Protein AF-A0A836CLQ4-F1 (afdb_monomer)

pLDDT: mean 70.37, std 19.32, range [38.28, 95.25]

Radius of gyration: 31.59 Å; Cα contacts (8 Å, |Δi|>4): 118; chains: 1; bounding box: 113×52×88 Å

Mean predicted aligned error: 15.87 Å

Organism: NCBI:txid303371

Secondary structure (DSSP, 8-state):
-------HHHHHHHTT--S-TT--------HHHHHHHHHHHHHHHHHHHHHHHHHHHHHHHHHHHHHHHHHHHHHHHHHH--SS------------------STT-----TT--SS-HHHHHHHHHHHHHH-TTTTS--GGG--SGGGTHHHHT-SSHHHHHHHHHHHHHHHTS-HHHHHHHHH-SSHHHHHHHHHHHHHHHHHHHHHHHHHHHHHHHHHHHHHHHGGGSSSSS------------

Sequence (246 aa):
MRTAQVDPFVDALAAEIVDDPESASEADVDGSSLEEVSREIYTLHDQCVQLEAKLRLIEQDRLAKIAAATAAVRGTSARRKKAGSSSSSSGGSGGSSEDMDMLWGHEGWDDSGFLKPLPQQVQEKYGVLISKPNLGGVDRSSANTPASAALLWSCTSKQAEEVQLLSHVAVSCFPPSARLRGMACGSTKERLEQAAVLLRERARLLSAKAALRQLHYEGGATGAAAEKKTETWSEGGSANDDLEGA

Structure (mmCIF, N/CA/C/O backbone):
data_AF-A0A836CLQ4-F1
#
_entry.id   AF-A0A836CLQ4-F1
#
loop_
_atom_site.group_PDB
_atom_site.id
_atom_site.type_symbol
_atom_site.label_atom_id
_atom_site.label_alt_id
_atom_site.label_comp_id
_atom_site.label_asym_id
_atom_site.label_entity_id
_atom_site.label_seq_id
_atom_site.pdbx_PDB_ins_code
_atom_site.Cartn_x
_atom_site.Cartn_y
_atom_site.Cartn_z
_atom_site.occupancy
_atom_site.B_iso_or_equiv
_atom_site.auth_seq_id
_atom_site.auth_comp_id
_atom_site.auth_asym_id
_atom_site.auth_atom_id
_atom_site.pdbx_PDB_model_num
ATOM 1 N N . MET A 1 1 ? 18.017 -44.322 -2.485 1.00 44.03 1 MET A N 1
ATOM 2 C CA . MET A 1 1 ? 18.015 -43.179 -3.421 1.00 44.03 1 MET A CA 1
ATOM 3 C C . MET A 1 1 ? 16.567 -42.909 -3.799 1.00 44.03 1 MET A C 1
ATOM 5 O O . MET A 1 1 ? 15.962 -43.770 -4.418 1.00 44.03 1 MET A O 1
ATOM 9 N N . ARG A 1 2 ? 15.968 -41.818 -3.303 1.00 38.91 2 ARG A N 1
ATOM 10 C CA . ARG A 1 2 ? 14.580 -41.437 -3.616 1.00 38.91 2 ARG A CA 1
ATOM 11 C C . ARG A 1 2 ? 14.628 -40.426 -4.756 1.00 38.91 2 ARG A C 1
ATOM 13 O O . ARG A 1 2 ? 15.211 -39.362 -4.587 1.00 38.91 2 ARG A O 1
ATOM 20 N N . THR A 1 3 ? 14.075 -40.789 -5.904 1.00 47.12 3 THR A N 1
ATOM 21 C CA . THR A 1 3 ? 13.866 -39.887 -7.037 1.00 47.12 3 THR A CA 1
ATOM 22 C C . THR A 1 3 ? 12.779 -38.887 -6.656 1.00 47.12 3 THR A C 1
ATOM 24 O O . THR A 1 3 ? 11.661 -39.291 -6.337 1.00 47.12 3 THR A O 1
ATOM 27 N N . ALA A 1 4 ? 13.123 -37.599 -6.619 1.00 50.97 4 ALA A N 1
ATOM 28 C CA . ALA A 1 4 ? 12.155 -36.531 -6.416 1.00 50.97 4 ALA A CA 1
ATOM 29 C C . ALA A 1 4 ? 11.197 -36.508 -7.613 1.00 50.97 4 ALA A C 1
ATOM 31 O O . ALA A 1 4 ? 11.628 -36.412 -8.760 1.00 50.97 4 ALA A O 1
ATOM 32 N N . GLN A 1 5 ? 9.909 -36.666 -7.329 1.00 50.19 5 GLN A N 1
ATOM 33 C CA . GLN A 1 5 ? 8.839 -36.564 -8.306 1.00 50.19 5 GLN A CA 1
ATOM 34 C C . GLN A 1 5 ? 8.671 -35.071 -8.617 1.00 50.19 5 GLN A C 1
ATOM 36 O O . GLN A 1 5 ? 8.202 -34.314 -7.769 1.00 50.19 5 GLN A O 1
ATOM 41 N N . VAL A 1 6 ? 9.173 -34.642 -9.774 1.00 48.22 6 VAL A N 1
ATOM 42 C CA . VAL A 1 6 ? 9.010 -33.273 -10.277 1.00 48.22 6 VAL A CA 1
ATOM 43 C C . VAL A 1 6 ? 7.555 -33.103 -10.717 1.00 48.22 6 VAL A C 1
ATOM 45 O O . VAL A 1 6 ? 6.974 -34.007 -11.319 1.00 48.22 6 VAL A O 1
ATOM 48 N N . ASP A 1 7 ? 6.959 -31.979 -10.328 1.00 51.84 7 ASP A N 1
ATOM 49 C CA . ASP A 1 7 ? 5.553 -31.648 -10.545 1.00 51.84 7 ASP A CA 1
ATOM 50 C C . ASP A 1 7 ? 5.284 -31.413 -12.050 1.00 51.84 7 ASP A C 1
ATOM 52 O O . ASP A 1 7 ? 5.894 -30.510 -12.633 1.00 51.84 7 ASP A O 1
ATOM 56 N N . PRO A 1 8 ? 4.399 -32.192 -12.705 1.00 55.44 8 PRO A N 1
ATOM 57 C CA . PRO A 1 8 ? 4.160 -32.120 -14.152 1.00 55.44 8 PRO A CA 1
ATOM 58 C C . PRO A 1 8 ? 3.576 -30.780 -14.629 1.00 55.44 8 PRO A C 1
ATOM 60 O O . PRO A 1 8 ? 3.497 -30.542 -15.833 1.00 55.44 8 PRO A O 1
ATOM 63 N N . PHE A 1 9 ? 3.182 -29.889 -13.715 1.00 48.94 9 PHE A N 1
ATOM 64 C CA . PHE A 1 9 ? 2.728 -28.541 -14.059 1.00 48.94 9 PHE A CA 1
ATOM 65 C C . PHE A 1 9 ? 3.859 -27.588 -14.475 1.00 48.94 9 PHE A C 1
ATOM 67 O O . PHE A 1 9 ? 3.597 -26.617 -15.182 1.00 48.94 9 PHE A O 1
ATOM 74 N N . VAL A 1 10 ? 5.107 -27.850 -14.067 1.00 54.94 10 VAL A N 1
ATOM 75 C CA . VAL A 1 10 ? 6.248 -26.975 -14.395 1.00 54.94 10 VAL A CA 1
ATOM 76 C C . VAL A 1 10 ? 6.735 -27.210 -15.829 1.00 54.94 10 VAL A C 1
ATOM 78 O O . VAL A 1 10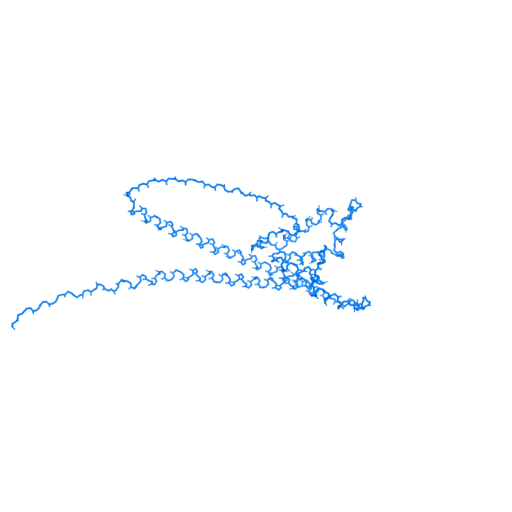 ? 7.073 -26.255 -16.525 1.00 54.94 10 VAL A O 1
ATOM 81 N N . ASP A 1 11 ? 6.676 -28.453 -16.312 1.00 49.75 11 ASP A N 1
ATOM 82 C CA . ASP A 1 11 ? 7.118 -28.805 -17.669 1.00 49.75 11 ASP A CA 1
ATOM 83 C C . ASP A 1 11 ? 6.143 -28.323 -18.757 1.00 49.75 11 ASP A C 1
ATOM 85 O O . ASP A 1 11 ? 6.562 -28.008 -19.870 1.00 49.75 11 ASP A O 1
ATOM 89 N N . ALA A 1 12 ? 4.851 -28.186 -18.436 1.00 51.34 12 ALA A N 1
ATOM 90 C CA . ALA A 1 12 ? 3.859 -27.666 -19.377 1.00 51.34 12 ALA A CA 1
ATOM 91 C C . ALA A 1 12 ? 4.019 -26.158 -19.652 1.00 51.34 12 ALA A C 1
ATOM 93 O O . ALA A 1 12 ? 3.642 -25.701 -20.726 1.00 51.34 12 ALA A O 1
ATOM 94 N N . LEU A 1 13 ? 4.610 -25.392 -18.726 1.00 48.88 13 LEU A N 1
ATOM 95 C CA . LEU A 1 13 ? 4.842 -23.952 -18.906 1.00 48.88 13 LEU A CA 1
ATOM 96 C C . LEU A 1 13 ? 6.153 -23.647 -19.655 1.00 48.88 13 LEU A C 1
ATOM 98 O O . LEU A 1 13 ? 6.310 -22.566 -20.212 1.00 48.88 13 LEU A O 1
ATOM 102 N N . ALA A 1 14 ? 7.099 -24.593 -19.672 1.00 52.59 14 ALA A N 1
ATOM 103 C CA . ALA A 1 14 ? 8.400 -24.427 -20.323 1.00 52.59 14 ALA A CA 1
ATOM 104 C C . ALA A 1 14 ? 8.388 -24.783 -21.823 1.00 52.59 14 ALA A C 1
ATOM 106 O O . ALA A 1 14 ? 9.305 -24.403 -22.547 1.00 52.59 14 ALA A O 1
ATOM 107 N N . ALA A 1 15 ? 7.366 -25.502 -22.299 1.00 52.22 15 ALA A N 1
ATOM 108 C CA . ALA A 1 15 ? 7.293 -25.986 -23.679 1.00 52.22 15 ALA A CA 1
ATOM 109 C C . ALA A 1 15 ? 6.663 -24.991 -24.679 1.00 52.22 15 ALA A C 1
ATOM 111 O O . ALA A 1 15 ? 6.665 -25.267 -25.875 1.00 52.22 15 ALA A O 1
ATOM 112 N N . GLU A 1 16 ? 6.161 -23.839 -24.222 1.00 52.00 16 GLU A N 1
ATOM 113 C CA . GLU A 1 16 ? 5.457 -22.848 -25.059 1.00 52.00 16 GLU A CA 1
ATOM 114 C C . GLU A 1 16 ? 6.210 -21.504 -25.153 1.00 52.00 16 GLU A C 1
ATOM 116 O O . GLU A 1 16 ? 5.612 -20.440 -25.276 1.00 52.00 16 GLU A O 1
ATOM 121 N N . ILE A 1 17 ? 7.546 -21.536 -25.075 1.00 49.69 17 ILE A N 1
ATOM 122 C CA . ILE A 1 17 ? 8.412 -20.368 -25.319 1.00 49.69 17 ILE A CA 1
ATOM 123 C C . ILE A 1 17 ? 9.514 -20.765 -26.305 1.00 49.69 17 ILE A C 1
ATOM 125 O O . ILE A 1 17 ? 10.705 -20.775 -26.004 1.00 49.69 17 ILE A O 1
ATOM 129 N N . VAL A 1 18 ? 9.093 -21.150 -27.504 1.00 58.22 18 VAL A N 1
ATOM 130 C CA . VAL A 1 18 ? 9.944 -21.165 -28.690 1.00 58.22 18 VAL A CA 1
ATOM 131 C C . VAL A 1 18 ? 9.126 -20.503 -29.784 1.00 58.22 18 VAL A C 1
ATOM 133 O O . VAL A 1 18 ? 8.289 -21.164 -30.378 1.00 58.22 18 VAL A O 1
ATOM 136 N N . ASP A 1 19 ? 9.313 -19.198 -29.980 1.00 46.94 19 ASP A N 1
ATOM 137 C CA . ASP A 1 19 ? 9.434 -18.632 -31.324 1.00 46.94 19 ASP A CA 1
ATOM 138 C C . ASP A 1 19 ? 9.887 -17.159 -31.291 1.00 46.94 19 ASP A C 1
ATOM 140 O O . ASP A 1 19 ? 9.277 -16.295 -30.666 1.00 46.94 19 ASP A O 1
ATOM 144 N N . ASP A 1 20 ? 10.989 -16.942 -32.012 1.00 42.00 20 ASP A N 1
ATOM 145 C CA . ASP A 1 20 ? 11.417 -15.725 -32.712 1.00 42.00 20 ASP A CA 1
ATOM 146 C C . ASP A 1 20 ? 11.979 -14.504 -31.929 1.00 42.00 20 ASP A C 1
ATOM 148 O O . ASP A 1 20 ? 11.265 -13.541 -31.640 1.00 42.00 20 ASP A O 1
ATOM 152 N N . PRO A 1 21 ? 13.302 -14.464 -31.643 1.00 51.88 21 PRO A N 1
ATOM 153 C CA . PRO A 1 21 ? 13.969 -13.279 -31.098 1.00 51.88 21 PRO A CA 1
ATOM 154 C C . PRO A 1 21 ? 14.316 -12.184 -32.133 1.00 51.88 21 PRO A C 1
ATOM 156 O O . PRO A 1 21 ? 14.894 -11.175 -31.732 1.00 51.88 21 PRO A O 1
ATOM 159 N N . GLU A 1 22 ? 13.998 -12.323 -33.430 1.00 55.00 22 GLU A N 1
ATOM 160 C CA . GLU A 1 22 ? 14.437 -11.360 -34.467 1.00 55.00 22 GLU A CA 1
ATOM 161 C C . GLU A 1 22 ? 13.345 -10.422 -35.019 1.00 55.00 22 GLU A C 1
ATOM 163 O O . GLU A 1 22 ? 13.623 -9.620 -35.912 1.00 55.00 22 GLU A O 1
ATOM 168 N N . SER A 1 23 ? 12.126 -10.423 -34.465 1.00 48.19 23 SER A N 1
ATOM 169 C CA . SER A 1 23 ? 11.043 -9.531 -34.935 1.00 48.19 23 SER A CA 1
ATOM 170 C C . SER A 1 23 ? 10.360 -8.686 -33.856 1.00 48.19 23 SER A C 1
ATOM 172 O O . SER A 1 23 ? 9.213 -8.269 -34.007 1.00 48.19 23 SER A O 1
ATOM 174 N N . ALA A 1 24 ? 11.074 -8.344 -32.783 1.00 53.44 24 ALA A N 1
ATOM 175 C CA . ALA A 1 24 ? 10.666 -7.246 -31.910 1.00 53.44 24 ALA A CA 1
ATOM 176 C C . ALA A 1 24 ? 11.093 -5.913 -32.544 1.00 53.44 24 ALA A C 1
ATOM 178 O O . ALA A 1 24 ? 12.050 -5.272 -32.113 1.00 53.44 24 ALA A O 1
ATOM 179 N N . SER A 1 25 ? 10.387 -5.497 -33.601 1.00 46.66 25 SER A N 1
ATOM 180 C CA . SER A 1 25 ? 10.366 -4.084 -33.972 1.00 46.66 25 SER A CA 1
ATOM 181 C C . SER A 1 25 ? 9.999 -3.299 -32.718 1.00 46.66 25 SER A C 1
ATOM 183 O O . SER A 1 25 ? 8.984 -3.620 -32.094 1.00 46.66 25 SER A O 1
ATOM 185 N N . GLU A 1 26 ? 10.826 -2.322 -32.354 1.00 51.12 26 GLU A N 1
ATOM 186 C CA . GLU A 1 26 ? 10.570 -1.319 -31.323 1.00 51.12 26 GLU A CA 1
ATOM 187 C C . GLU A 1 26 ? 9.260 -0.593 -31.660 1.00 51.12 26 GLU A C 1
ATOM 189 O O . GLU A 1 26 ? 9.241 0.476 -32.261 1.00 51.12 26 GLU A O 1
ATOM 194 N N . ALA A 1 27 ? 8.127 -1.221 -31.353 1.00 50.50 27 ALA A N 1
ATOM 195 C CA . ALA A 1 27 ? 6.862 -0.536 -31.273 1.00 50.50 27 ALA A CA 1
ATOM 196 C C . ALA A 1 27 ? 7.065 0.482 -30.162 1.00 50.50 27 ALA A C 1
ATOM 198 O O . ALA A 1 27 ? 7.348 0.082 -29.033 1.00 50.50 27 ALA A O 1
ATOM 199 N N . ASP A 1 28 ? 6.993 1.764 -30.513 1.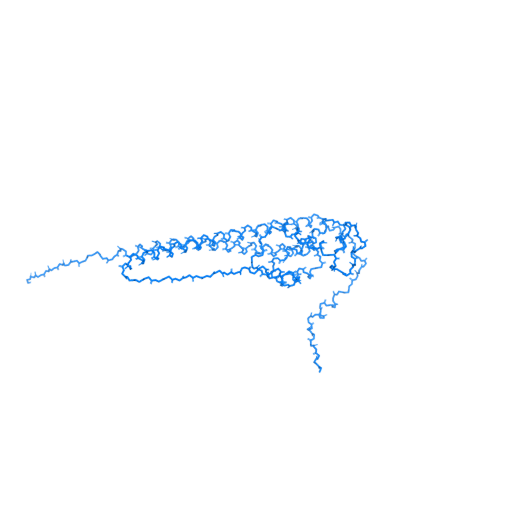00 43.91 28 ASP A N 1
ATOM 200 C CA . ASP A 1 28 ? 6.979 2.887 -29.589 1.00 43.91 28 ASP A CA 1
ATOM 201 C C . ASP A 1 28 ? 5.999 2.573 -28.450 1.00 43.91 28 ASP A C 1
ATOM 203 O O . ASP A 1 28 ? 4.786 2.771 -28.554 1.00 43.91 28 ASP A O 1
ATOM 207 N N . VAL A 1 29 ? 6.520 1.997 -27.365 1.00 51.91 29 VAL A N 1
ATOM 208 C CA . VAL A 1 29 ? 5.778 1.795 -26.130 1.00 51.91 29 VAL A CA 1
ATOM 209 C C . VAL A 1 29 ? 5.606 3.196 -25.592 1.00 51.91 29 VAL A C 1
ATOM 211 O O . VAL A 1 29 ? 6.532 3.756 -25.012 1.00 51.91 29 VAL A O 1
ATOM 214 N N . ASP A 1 30 ? 4.439 3.762 -25.879 1.00 57.03 30 ASP A N 1
ATOM 215 C CA . ASP A 1 30 ? 4.023 5.112 -25.536 1.00 57.03 30 ASP A CA 1
ATOM 216 C C . ASP A 1 30 ? 4.480 5.460 -24.112 1.00 57.03 30 ASP A C 1
ATOM 218 O O . ASP A 1 30 ? 3.914 4.983 -23.122 1.00 57.03 30 ASP A O 1
ATOM 222 N N . GLY A 1 31 ? 5.574 6.222 -24.000 1.00 57.25 31 GLY A N 1
ATOM 223 C CA . GLY A 1 31 ? 6.220 6.541 -22.723 1.00 57.25 31 GLY A CA 1
ATOM 224 C C . GLY A 1 31 ? 5.266 7.247 -21.757 1.00 57.25 31 GLY A C 1
ATOM 225 O O . GLY A 1 31 ? 5.415 7.135 -20.538 1.00 57.25 31 GLY A O 1
ATOM 226 N N . SER A 1 32 ? 4.216 7.874 -22.298 1.00 60.94 32 SER A N 1
ATOM 227 C CA . SER A 1 32 ? 3.098 8.429 -21.541 1.00 60.94 32 SER A CA 1
ATOM 228 C C . SER A 1 32 ? 2.395 7.381 -20.668 1.00 60.94 32 SER A C 1
ATOM 230 O O . SER A 1 32 ? 2.064 7.678 -19.523 1.00 60.94 32 SER A O 1
ATOM 232 N N . SER A 1 33 ? 2.278 6.127 -21.117 1.00 83.94 33 SER A N 1
ATOM 233 C CA . SER A 1 33 ? 1.626 5.051 -20.357 1.00 83.94 33 SER A CA 1
ATOM 234 C C . SER A 1 33 ? 2.384 4.685 -19.073 1.00 83.94 33 SER A C 1
ATOM 236 O O . SER A 1 33 ? 1.765 4.437 -18.039 1.00 83.94 33 SER A O 1
ATOM 238 N N . LEU A 1 34 ? 3.719 4.673 -19.096 1.00 88.75 34 LEU A N 1
ATOM 239 C CA . LEU A 1 34 ? 4.527 4.264 -17.939 1.00 88.75 34 LEU A CA 1
ATOM 240 C C . LEU A 1 34 ? 4.538 5.342 -16.843 1.00 88.75 34 LEU A C 1
ATOM 242 O O . LEU A 1 34 ? 4.435 5.042 -15.650 1.00 88.75 34 LEU A O 1
ATOM 246 N N . GLU A 1 35 ? 4.647 6.608 -17.248 1.00 89.88 35 GLU A N 1
ATOM 247 C CA . GLU A 1 35 ? 4.606 7.750 -16.333 1.00 89.88 35 GLU A CA 1
ATOM 248 C C . GLU A 1 35 ? 3.225 7.933 -15.700 1.00 89.88 35 GLU A C 1
ATOM 250 O O . GLU A 1 35 ? 3.125 8.291 -14.523 1.00 89.88 35 GLU A O 1
ATOM 255 N N . GLU A 1 36 ? 2.157 7.681 -16.460 1.00 92.12 36 GLU A N 1
ATOM 256 C CA . GLU A 1 36 ? 0.783 7.699 -15.957 1.00 92.12 36 GLU A CA 1
ATOM 257 C C . GLU A 1 36 ? 0.561 6.631 -14.887 1.00 92.12 36 GLU A C 1
ATOM 259 O O . GLU A 1 36 ? 0.120 6.965 -13.785 1.00 92.12 36 GLU A O 1
ATOM 264 N N . VAL A 1 37 ? 0.947 5.378 -15.156 1.00 92.25 37 VAL A N 1
ATOM 265 C CA . VAL A 1 37 ? 0.825 4.288 -14.173 1.00 92.25 37 VAL A CA 1
ATOM 266 C C . VAL A 1 37 ? 1.691 4.566 -12.941 1.00 92.25 37 VAL A C 1
ATOM 268 O O . VAL A 1 37 ? 1.257 4.343 -11.811 1.00 92.25 37 VAL A O 1
ATOM 271 N N . SER A 1 38 ? 2.889 5.129 -13.119 1.00 93.50 38 SER A N 1
ATOM 272 C CA . SER A 1 38 ? 3.758 5.514 -11.997 1.00 93.50 38 SER A CA 1
ATOM 273 C C . SER A 1 38 ? 3.111 6.591 -11.116 1.00 93.50 38 SER A C 1
ATOM 275 O O . SER A 1 38 ? 3.077 6.453 -9.891 1.00 93.50 38 SER A O 1
ATOM 277 N N . ARG A 1 39 ? 2.531 7.642 -11.719 1.00 94.38 39 ARG A N 1
ATOM 278 C CA . ARG A 1 39 ? 1.757 8.671 -10.995 1.00 94.38 39 ARG A CA 1
ATOM 279 C C . ARG A 1 39 ? 0.555 8.079 -10.270 1.00 94.38 39 ARG A C 1
ATOM 281 O O . ARG A 1 39 ? 0.257 8.481 -9.140 1.00 94.38 39 ARG A O 1
ATOM 288 N N . GLU A 1 40 ? -0.128 7.131 -10.901 1.00 94.50 40 GLU A N 1
ATOM 289 C CA . GLU A 1 40 ? -1.257 6.446 -10.289 1.00 94.50 40 GLU A CA 1
ATOM 290 C C . GLU A 1 40 ? -0.815 5.658 -9.050 1.00 94.50 40 GLU A C 1
ATOM 292 O O . GLU A 1 40 ? -1.428 5.798 -7.994 1.00 94.50 40 GLU A O 1
ATOM 297 N N . ILE A 1 41 ? 0.282 4.904 -9.132 1.00 95.00 41 ILE A N 1
ATOM 298 C CA . ILE A 1 41 ? 0.840 4.152 -7.999 1.00 95.00 41 ILE A CA 1
ATOM 299 C C . ILE A 1 41 ? 1.166 5.073 -6.823 1.00 95.00 41 ILE A C 1
ATOM 301 O O . ILE A 1 41 ? 0.792 4.760 -5.692 1.00 95.00 41 ILE A O 1
ATOM 305 N N . TYR A 1 42 ? 1.805 6.223 -7.069 1.00 94.50 42 TYR A N 1
ATOM 306 C CA . TYR A 1 42 ? 2.063 7.207 -6.013 1.00 94.50 42 TYR A CA 1
ATOM 307 C C . TYR A 1 42 ? 0.765 7.694 -5.359 1.00 94.50 42 TYR A C 1
ATOM 309 O O . TYR A 1 42 ? 0.671 7.741 -4.132 1.00 94.50 42 TYR A O 1
ATOM 317 N N . THR A 1 43 ? -0.252 7.993 -6.169 1.00 95.25 43 THR A N 1
ATOM 318 C CA . THR A 1 43 ? -1.561 8.457 -5.690 1.00 95.25 43 THR A CA 1
ATOM 319 C C . THR A 1 43 ? -2.272 7.383 -4.863 1.00 95.25 43 THR A C 1
ATOM 321 O O . THR A 1 43 ? -2.756 7.658 -3.767 1.00 95.25 43 THR A O 1
ATOM 324 N N . LEU A 1 44 ? -2.317 6.143 -5.355 1.00 93.25 44 LEU A N 1
ATOM 325 C CA . LEU A 1 44 ? -2.965 5.019 -4.678 1.00 93.25 44 LEU A CA 1
ATOM 326 C C . LEU A 1 44 ? -2.245 4.630 -3.385 1.00 93.25 44 LEU A C 1
ATOM 328 O O . LEU A 1 44 ? -2.892 4.310 -2.385 1.00 93.25 44 LEU A O 1
ATOM 332 N N . HIS A 1 45 ? -0.913 4.664 -3.381 1.00 94.25 45 HIS A N 1
ATOM 333 C CA . HIS A 1 45 ? -0.141 4.414 -2.173 1.00 94.25 45 HIS A CA 1
ATOM 334 C C . HIS A 1 45 ? -0.413 5.490 -1.117 1.00 94.25 45 HIS A C 1
ATOM 336 O O . HIS A 1 45 ? -0.632 5.150 0.045 1.00 94.25 45 HIS A O 1
ATOM 342 N N . ASP A 1 46 ? -0.441 6.772 -1.490 1.00 93.25 46 ASP A N 1
ATOM 343 C CA . ASP A 1 46 ? -0.777 7.851 -0.555 1.00 93.25 46 ASP A CA 1
ATOM 344 C C . ASP A 1 46 ? -2.199 7.694 0.006 1.00 93.25 46 ASP A C 1
ATOM 346 O O . ASP A 1 46 ? -2.407 7.778 1.216 1.00 93.25 46 ASP A O 1
ATOM 350 N N . GLN A 1 47 ? -3.170 7.325 -0.837 1.00 93.50 47 GLN A N 1
ATOM 351 C CA . GLN A 1 47 ? -4.520 6.979 -0.379 1.00 93.50 47 GLN A CA 1
ATOM 352 C C . GLN A 1 47 ? -4.515 5.832 0.643 1.00 93.50 47 GLN A C 1
ATOM 354 O O . GLN A 1 47 ? -5.216 5.910 1.655 1.00 93.50 47 GLN A O 1
ATOM 359 N N . CYS A 1 48 ? -3.720 4.778 0.424 1.00 91.94 48 CYS A N 1
ATOM 360 C CA . CYS A 1 48 ? -3.581 3.681 1.386 1.00 91.94 48 CYS A CA 1
ATOM 361 C C . CYS A 1 48 ? -2.994 4.169 2.719 1.00 91.94 48 CYS A C 1
ATOM 363 O O . CYS A 1 48 ? -3.566 3.872 3.769 1.00 91.94 48 CYS A O 1
ATOM 365 N N . VAL A 1 49 ? -1.923 4.972 2.685 1.00 91.19 49 VAL A N 1
ATOM 366 C CA . VAL A 1 49 ? -1.299 5.575 3.880 1.00 91.19 49 VAL A CA 1
ATOM 367 C C . VAL A 1 49 ? -2.319 6.406 4.666 1.00 91.19 49 VAL A C 1
ATOM 369 O O . VAL A 1 49 ? -2.472 6.229 5.878 1.00 91.19 49 VAL A O 1
ATOM 372 N N . GLN A 1 50 ? -3.065 7.282 3.987 1.00 92.25 50 GLN A N 1
ATOM 373 C CA . GLN A 1 50 ? -4.080 8.131 4.616 1.00 92.25 50 GLN A CA 1
ATOM 374 C C . GLN A 1 50 ? -5.214 7.309 5.249 1.00 92.25 50 GLN A C 1
ATOM 376 O O . GLN A 1 50 ? -5.652 7.601 6.366 1.00 92.25 50 GLN A O 1
ATOM 381 N N . LEU A 1 51 ? -5.687 6.259 4.568 1.00 91.31 51 LEU A N 1
ATOM 382 C CA . LEU A 1 51 ? -6.739 5.381 5.086 1.00 91.31 51 LEU A CA 1
ATOM 383 C C . LEU A 1 51 ? -6.270 4.562 6.296 1.00 91.31 51 LEU A C 1
ATOM 385 O O . LEU A 1 51 ? -7.033 4.403 7.253 1.00 91.31 51 LEU A O 1
ATOM 389 N N . GLU A 1 52 ? -5.027 4.078 6.300 1.00 90.94 52 GLU A N 1
ATOM 390 C CA . GLU A 1 52 ? -4.447 3.405 7.466 1.00 90.94 52 GLU A CA 1
ATOM 391 C C . GLU A 1 52 ? -4.288 4.355 8.653 1.00 90.94 52 GLU A C 1
ATOM 393 O O . GLU A 1 52 ? -4.667 4.006 9.775 1.00 90.94 52 GLU A O 1
ATOM 398 N N . ALA A 1 53 ? -3.814 5.581 8.420 1.00 91.06 53 ALA A N 1
ATOM 399 C CA . ALA A 1 53 ? -3.744 6.607 9.456 1.00 91.06 53 ALA A CA 1
ATOM 400 C C . ALA A 1 53 ? -5.134 6.904 10.045 1.00 91.06 53 ALA A C 1
ATOM 402 O O . ALA A 1 53 ? -5.302 6.922 11.267 1.00 91.06 53 ALA A O 1
ATOM 403 N N . LYS A 1 54 ? -6.161 7.039 9.195 1.00 92.00 54 LYS A N 1
ATOM 404 C CA . LYS A 1 54 ? -7.554 7.222 9.632 1.00 92.00 54 LYS A CA 1
ATOM 405 C C . LYS A 1 54 ? -8.047 6.045 10.479 1.00 92.00 54 LYS A C 1
ATOM 407 O O . LYS A 1 54 ? -8.667 6.255 11.520 1.00 92.00 54 LYS A O 1
ATOM 412 N N . LEU A 1 55 ? -7.760 4.809 10.069 1.00 90.31 55 LEU A N 1
ATOM 413 C CA . LEU A 1 55 ? -8.123 3.608 10.826 1.00 90.31 55 LEU A CA 1
ATOM 414 C C . LEU A 1 55 ? -7.464 3.558 12.208 1.00 90.31 55 LEU A C 1
ATOM 416 O O . LEU A 1 55 ? -8.140 3.188 13.171 1.00 90.31 55 LEU A O 1
ATOM 420 N N . ARG A 1 56 ? -6.187 3.950 12.309 1.00 90.88 56 ARG A N 1
ATOM 421 C CA . ARG A 1 56 ? -5.462 4.040 13.586 1.00 90.88 56 ARG A CA 1
ATOM 422 C C . ARG A 1 56 ? -6.085 5.078 14.511 1.00 90.88 56 ARG A C 1
ATOM 424 O O . ARG A 1 56 ? -6.280 4.781 15.684 1.00 90.88 56 ARG A O 1
ATOM 431 N N . LEU A 1 57 ? -6.457 6.250 13.993 1.00 92.81 57 LEU A N 1
ATOM 432 C CA . LEU A 1 57 ? -7.132 7.284 14.786 1.00 92.81 57 LEU A CA 1
ATOM 433 C C . LEU A 1 57 ? -8.482 6.797 15.334 1.00 92.81 57 LEU A C 1
ATOM 435 O O . LEU A 1 57 ? -8.756 6.968 16.520 1.00 92.81 57 LEU A O 1
ATOM 439 N N . ILE A 1 58 ? -9.294 6.127 14.506 1.00 89.56 58 ILE A N 1
ATOM 440 C CA . ILE A 1 58 ? -10.572 5.532 14.943 1.00 89.56 58 ILE A CA 1
ATOM 441 C C . ILE A 1 58 ? -10.341 4.490 16.051 1.00 89.56 58 ILE A C 1
ATOM 443 O O . ILE A 1 58 ? -11.106 4.403 17.012 1.00 89.56 58 ILE A O 1
ATOM 447 N N . GLU A 1 59 ? -9.290 3.683 15.926 1.00 90.56 59 GLU A N 1
ATOM 448 C CA . GLU A 1 59 ? -8.959 2.643 16.899 1.00 90.56 59 GLU A CA 1
ATOM 449 C C . GLU A 1 59 ? -8.442 3.213 18.223 1.00 90.56 59 GLU A C 1
ATOM 451 O O . GLU A 1 59 ? -8.896 2.790 19.286 1.00 90.56 59 GLU A O 1
ATOM 456 N N . GLN A 1 60 ? -7.566 4.218 18.170 1.00 92.31 60 GLN A N 1
ATOM 457 C CA . GLN A 1 60 ? -7.083 4.934 19.350 1.00 92.31 60 GLN A CA 1
ATOM 458 C C . GLN A 1 60 ? -8.229 5.609 20.107 1.00 92.31 60 GLN A C 1
ATOM 460 O O . GLN A 1 60 ? -8.320 5.460 21.326 1.00 92.31 60 GLN A O 1
ATOM 465 N N . ASP A 1 61 ? -9.143 6.281 19.403 1.00 91.81 61 ASP A N 1
ATOM 466 C CA . ASP A 1 61 ? -10.313 6.899 20.030 1.00 91.81 61 ASP A CA 1
ATOM 467 C C . ASP A 1 61 ? -11.241 5.848 20.665 1.00 91.81 61 ASP A C 1
ATOM 469 O O . ASP A 1 61 ? -11.667 5.988 21.815 1.00 91.81 61 ASP A O 1
ATOM 473 N N . ARG A 1 62 ? -11.486 4.722 19.978 1.00 88.75 62 ARG A N 1
ATOM 474 C CA . ARG A 1 62 ? -12.249 3.600 20.545 1.00 88.75 62 ARG A CA 1
ATOM 475 C C . ARG A 1 62 ? -11.608 3.073 21.833 1.00 88.75 62 ARG A C 1
ATOM 477 O O . ARG A 1 62 ? -12.320 2.850 22.815 1.00 88.75 62 ARG A O 1
ATOM 484 N N . LEU A 1 63 ? -10.293 2.861 21.845 1.00 89.25 63 LEU A N 1
ATOM 485 C CA . LEU A 1 63 ? -9.570 2.389 23.029 1.00 89.25 63 LEU A CA 1
ATOM 486 C C . LEU A 1 63 ? -9.624 3.413 24.169 1.00 89.25 63 LEU A C 1
ATOM 488 O O . LEU A 1 63 ? -9.878 3.028 25.311 1.00 89.25 63 LEU A O 1
ATOM 492 N N . ALA A 1 64 ? -9.476 4.706 23.867 1.00 91.19 64 ALA A N 1
ATOM 493 C CA . ALA A 1 64 ? -9.602 5.782 24.848 1.00 91.19 64 ALA A CA 1
ATOM 494 C C . ALA A 1 64 ? -10.995 5.802 25.498 1.00 91.19 64 ALA A C 1
ATOM 496 O O . ALA A 1 64 ? -11.115 5.912 26.720 1.00 91.19 64 ALA A O 1
ATOM 497 N N . LYS A 1 65 ? -12.058 5.600 24.711 1.00 88.44 65 LYS A N 1
ATOM 498 C CA . LYS A 1 65 ? -13.429 5.499 25.232 1.00 88.44 65 LYS A CA 1
ATOM 499 C C . LYS A 1 65 ? -13.657 4.266 26.096 1.00 88.44 65 LYS A C 1
ATOM 501 O O . LYS A 1 65 ? -14.274 4.381 27.153 1.00 88.44 65 LYS A O 1
ATOM 506 N N . ILE A 1 66 ? -13.155 3.100 25.685 1.00 86.62 66 ILE A N 1
ATOM 507 C CA . ILE A 1 66 ? -13.236 1.874 26.495 1.00 86.62 66 ILE A CA 1
ATOM 508 C C . ILE A 1 66 ? -12.490 2.071 27.819 1.00 86.62 66 ILE A C 1
ATOM 510 O O . ILE A 1 66 ? -13.009 1.702 28.875 1.00 86.62 66 ILE A O 1
ATOM 514 N N . ALA A 1 67 ? -11.310 2.694 27.788 1.00 90.06 67 ALA A N 1
ATOM 515 C CA . ALA A 1 67 ? -10.542 3.015 28.985 1.00 90.06 67 ALA A CA 1
ATOM 516 C C . ALA A 1 67 ? -11.309 3.976 29.912 1.00 90.06 67 ALA A C 1
ATOM 518 O O . ALA A 1 67 ? -11.416 3.705 31.109 1.00 90.06 67 ALA A O 1
ATOM 519 N N . ALA A 1 68 ? -11.916 5.037 29.368 1.00 87.12 68 ALA A N 1
ATOM 520 C CA . ALA A 1 68 ? -12.735 5.982 30.128 1.00 87.12 68 ALA A CA 1
ATOM 521 C C . ALA A 1 68 ? -13.984 5.319 30.742 1.00 87.12 68 ALA A C 1
ATOM 523 O O . ALA A 1 68 ? -14.269 5.507 31.926 1.00 87.12 68 ALA A O 1
ATOM 524 N N . ALA A 1 69 ? -14.697 4.486 29.978 1.00 86.38 69 ALA A N 1
ATOM 525 C CA . ALA A 1 69 ? -15.851 3.732 30.467 1.00 86.38 69 ALA A CA 1
ATOM 526 C C . ALA A 1 69 ? -15.451 2.741 31.574 1.00 86.38 69 ALA A C 1
ATOM 528 O O . ALA A 1 69 ? -16.088 2.682 32.626 1.00 86.38 69 ALA A O 1
ATOM 529 N N . THR A 1 70 ? -14.344 2.017 31.387 1.00 86.75 70 THR A N 1
ATOM 530 C CA . THR A 1 70 ? -13.799 1.092 32.393 1.00 86.75 70 THR A CA 1
ATOM 531 C C . THR A 1 70 ? -13.387 1.836 33.667 1.00 86.75 70 THR A C 1
ATOM 533 O O . THR A 1 70 ? -13.660 1.366 34.774 1.00 86.75 70 THR A O 1
ATOM 536 N N . ALA A 1 71 ? -12.781 3.021 33.538 1.00 86.38 71 ALA A N 1
ATOM 537 C CA . ALA A 1 71 ? -12.438 3.877 34.670 1.00 86.38 71 ALA A CA 1
ATOM 538 C C . ALA A 1 71 ? -13.689 4.361 35.428 1.00 86.38 71 ALA A C 1
ATOM 540 O O . ALA A 1 71 ? -13.705 4.323 36.659 1.00 86.38 71 ALA A O 1
ATOM 541 N N . ALA A 1 72 ? -14.765 4.727 34.724 1.00 83.31 72 ALA A N 1
ATOM 542 C CA . ALA A 1 72 ? -16.036 5.116 35.338 1.00 83.31 72 ALA A CA 1
ATOM 543 C C . ALA A 1 72 ? -16.711 3.952 36.096 1.00 83.31 72 ALA A C 1
ATOM 545 O O . ALA A 1 72 ? -17.200 4.133 37.217 1.00 83.31 72 ALA A O 1
ATOM 546 N N . VAL A 1 73 ? -16.688 2.735 35.540 1.00 84.50 73 VAL A N 1
ATOM 547 C CA . VAL A 1 73 ? -17.206 1.523 36.209 1.00 84.50 73 VAL A CA 1
ATOM 548 C C . VAL A 1 73 ? -16.386 1.186 37.462 1.00 84.50 73 VAL A C 1
ATOM 550 O O . VAL A 1 73 ? -16.945 0.870 38.517 1.00 84.50 73 VAL A O 1
ATOM 553 N N . ARG A 1 74 ? -15.053 1.316 37.401 1.00 79.75 74 ARG A N 1
ATOM 554 C CA . ARG A 1 74 ? -14.184 1.139 38.578 1.00 79.75 74 ARG A CA 1
ATOM 555 C C . ARG A 1 74 ? -14.421 2.216 39.640 1.00 79.75 74 ARG A C 1
ATOM 557 O O . ARG A 1 74 ? -14.506 1.880 40.818 1.00 79.75 74 ARG A O 1
ATOM 564 N N . GLY A 1 75 ? -14.587 3.479 39.247 1.00 71.56 75 GLY A N 1
ATOM 565 C CA . GLY A 1 75 ? -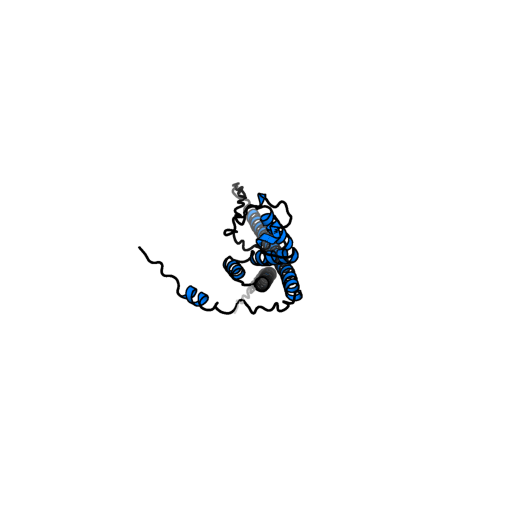14.866 4.587 40.168 1.00 71.56 75 GLY A CA 1
ATOM 566 C C . GLY A 1 75 ? -16.208 4.448 40.897 1.00 71.56 75 GLY A C 1
ATOM 567 O O . GLY A 1 75 ? -16.297 4.697 42.100 1.00 71.56 75 GLY A O 1
ATOM 568 N N . THR A 1 76 ? -17.247 3.972 40.207 1.00 64.50 76 THR A N 1
ATOM 569 C CA . THR A 1 76 ? -18.564 3.700 40.815 1.00 64.50 76 THR A CA 1
ATOM 570 C C . THR A 1 76 ? -18.540 2.474 41.735 1.00 64.50 76 THR A C 1
ATOM 572 O O . THR A 1 76 ? -19.142 2.503 42.810 1.00 64.50 76 THR A O 1
ATOM 575 N N . SER A 1 77 ? -17.764 1.442 41.389 1.00 58.97 77 SER A N 1
ATOM 576 C CA . SER A 1 77 ? -17.555 0.256 42.234 1.00 58.97 77 SER A CA 1
ATOM 577 C C . SER A 1 77 ? -16.729 0.559 43.492 1.00 58.97 77 SER A C 1
ATOM 579 O O . SER A 1 77 ? -17.058 0.078 44.576 1.00 58.97 77 SER A O 1
ATOM 581 N N . ALA A 1 78 ? -15.713 1.424 43.392 1.00 55.31 78 ALA A N 1
ATOM 582 C CA . ALA A 1 78 ? -14.925 1.884 44.537 1.00 55.31 78 ALA A CA 1
ATOM 583 C C . ALA A 1 78 ? -15.764 2.711 45.529 1.00 55.31 78 ALA A C 1
ATOM 585 O O . ALA A 1 78 ? -15.576 2.602 46.741 1.00 55.31 78 ALA A O 1
ATOM 586 N N . ARG A 1 79 ? -16.759 3.472 45.046 1.00 52.38 79 ARG A N 1
ATOM 587 C CA . ARG A 1 79 ? -17.684 4.228 45.910 1.00 52.38 79 ARG A CA 1
ATOM 588 C C . ARG A 1 79 ? -18.634 3.324 46.706 1.00 52.38 79 ARG A C 1
ATOM 590 O O . ARG A 1 79 ? -19.054 3.703 47.795 1.00 52.38 79 ARG A O 1
ATOM 597 N N . ARG A 1 80 ? -18.927 2.117 46.205 1.00 49.78 80 ARG A N 1
ATOM 598 C CA . ARG A 1 80 ? -19.755 1.105 46.890 1.00 49.78 80 ARG A CA 1
ATOM 599 C C . ARG A 1 80 ? -18.958 0.204 47.843 1.00 49.78 80 ARG A C 1
ATOM 601 O O . ARG A 1 80 ? -19.557 -0.511 48.636 1.00 49.78 80 ARG A O 1
ATOM 608 N N . LYS A 1 81 ? -17.622 0.257 47.794 1.00 49.38 81 LYS A N 1
ATOM 609 C CA . LYS A 1 81 ? -16.710 -0.609 48.556 1.00 49.38 81 LYS A CA 1
ATOM 610 C C . LYS A 1 81 ? -15.761 0.191 49.453 1.00 49.38 81 LYS A C 1
ATOM 612 O O . LYS A 1 81 ? -14.591 -0.147 49.598 1.00 49.38 81 LYS A O 1
ATOM 617 N N . LYS A 1 82 ? -16.270 1.233 50.124 1.00 50.72 82 LYS A N 1
ATOM 618 C CA . LYS A 1 82 ? -15.601 1.828 51.296 1.00 50.72 82 LYS A CA 1
ATOM 619 C C . LYS A 1 82 ? -15.823 0.937 52.528 1.00 50.72 82 LYS A C 1
ATOM 621 O O . LYS A 1 82 ? -16.407 1.355 53.516 1.00 50.72 82 LYS A O 1
ATOM 626 N N . ALA A 1 83 ? -15.383 -0.312 52.406 1.00 47.09 83 ALA A N 1
ATOM 627 C CA . ALA A 1 83 ? -15.127 -1.265 53.475 1.00 47.09 83 ALA A CA 1
ATOM 628 C C . ALA A 1 83 ? -14.278 -2.400 52.876 1.00 47.09 83 ALA A C 1
ATOM 630 O O . ALA A 1 83 ? -14.793 -3.280 52.191 1.00 47.09 83 ALA A O 1
ATOM 631 N N . GLY A 1 84 ? -12.969 -2.355 53.123 1.00 52.09 84 GLY A N 1
ATOM 632 C CA . GLY A 1 84 ? -12.106 -3.528 53.010 1.00 52.09 84 GLY A CA 1
ATOM 633 C C . GLY A 1 84 ? -11.178 -3.595 51.795 1.00 52.09 84 GLY A C 1
ATOM 634 O O . GLY A 1 84 ? -11.585 -3.981 50.704 1.00 52.09 84 GLY A O 1
ATOM 635 N N . SER A 1 85 ? -9.894 -3.410 52.112 1.00 44.97 85 SER A N 1
ATOM 636 C CA . SER A 1 85 ? -8.736 -4.110 51.539 1.00 44.97 85 SER A CA 1
ATOM 637 C C . SER A 1 85 ? -8.023 -3.491 50.329 1.00 44.97 85 SER A C 1
ATOM 639 O O . SER A 1 85 ? -8.523 -3.408 49.211 1.00 44.97 85 SER A O 1
ATOM 641 N N . SER A 1 86 ? -6.788 -3.097 50.628 1.00 49.59 86 SER A N 1
ATOM 642 C CA . SER A 1 86 ? -5.669 -2.721 49.775 1.00 49.59 86 SER A CA 1
ATOM 643 C C . SER A 1 86 ? -4.915 -3.944 49.241 1.00 49.59 86 SER A C 1
ATOM 645 O O . SER A 1 86 ? -4.561 -4.815 50.034 1.00 49.59 86 SER A O 1
ATOM 647 N N . SER A 1 87 ? -4.504 -3.928 47.972 1.00 42.62 87 SER A N 1
ATOM 648 C CA . SER A 1 87 ? -3.201 -4.479 47.575 1.00 42.62 87 SER A CA 1
ATOM 649 C C . SER A 1 87 ? -2.740 -3.944 46.217 1.00 42.62 87 SER A C 1
ATOM 651 O O . SER A 1 87 ? -3.484 -3.855 45.243 1.00 42.62 87 SER A O 1
ATOM 653 N N . SER A 1 88 ? -1.476 -3.541 46.210 1.00 50.62 88 SER A N 1
ATOM 654 C CA . SER A 1 88 ? -0.659 -3.059 45.103 1.00 50.62 88 SER A CA 1
ATOM 655 C C . SER A 1 88 ? 0.025 -4.217 44.377 1.00 50.62 88 SER A C 1
ATOM 657 O O . SER A 1 88 ? 0.524 -5.125 45.039 1.00 50.62 88 SER A O 1
ATOM 659 N N . SER A 1 89 ? 0.179 -4.141 43.053 1.00 38.53 89 SER A N 1
ATOM 660 C CA . SER A 1 89 ? 1.312 -4.791 42.383 1.00 38.53 89 SER A CA 1
ATOM 661 C C . SER A 1 89 ? 1.683 -4.101 41.070 1.00 38.53 89 SER A C 1
ATOM 663 O O . SER A 1 89 ? 0.847 -3.694 40.268 1.00 38.53 89 SER A O 1
ATOM 665 N N . SER A 1 90 ? 2.989 -3.926 40.957 1.00 48.06 90 SER A N 1
ATOM 666 C CA . SER A 1 90 ? 3.810 -3.319 39.921 1.00 48.06 90 SER A CA 1
ATOM 667 C C . SER A 1 90 ? 4.314 -4.360 38.922 1.00 48.06 90 SER A C 1
ATOM 669 O O . SER A 1 90 ? 4.551 -5.500 39.316 1.00 48.06 90 SER A O 1
ATOM 671 N N . GLY A 1 91 ? 4.662 -3.927 37.708 1.00 42.00 91 GLY A N 1
ATOM 672 C CA . GLY A 1 91 ? 5.755 -4.544 36.947 1.00 42.00 91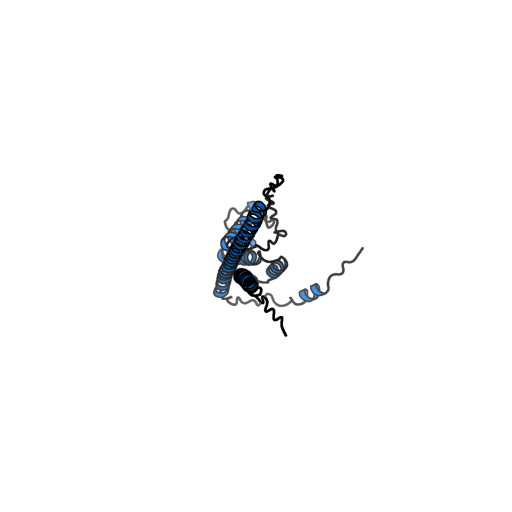 GLY A CA 1
ATOM 673 C C . GLY A 1 91 ? 5.475 -4.774 35.465 1.00 42.00 91 GLY A C 1
ATOM 674 O O . GLY A 1 91 ? 4.462 -5.365 35.110 1.00 42.00 91 GLY A O 1
ATOM 675 N N . GLY A 1 92 ? 6.425 -4.356 34.620 1.00 38.31 92 GLY A N 1
ATOM 676 C CA . GLY A 1 92 ? 6.561 -4.879 33.259 1.00 38.31 92 GLY A CA 1
ATOM 677 C C . GLY A 1 92 ? 7.135 -3.908 32.227 1.00 38.31 92 GLY A C 1
ATOM 678 O O . GLY A 1 92 ? 6.412 -3.506 31.324 1.00 38.31 92 GLY A O 1
ATOM 679 N N . SER A 1 93 ? 8.425 -3.562 32.330 1.00 51.12 93 SER A N 1
ATOM 680 C CA . SER A 1 93 ? 9.210 -3.052 31.192 1.00 51.12 93 SER A CA 1
ATOM 681 C C . SER A 1 93 ? 9.450 -4.190 30.200 1.00 51.12 93 SER A C 1
ATOM 683 O O . SER A 1 93 ? 10.149 -5.146 30.532 1.00 51.12 93 SER A O 1
ATOM 685 N N . GLY A 1 94 ? 8.889 -4.084 28.996 1.00 40.09 94 GLY A N 1
ATOM 686 C CA . GLY A 1 94 ? 9.210 -4.946 27.859 1.00 40.09 94 GLY A CA 1
ATOM 687 C C . GLY A 1 94 ? 10.218 -4.244 26.957 1.00 40.09 94 GLY A C 1
ATOM 688 O O . GLY A 1 94 ? 9.911 -3.194 26.397 1.00 40.09 94 GLY A O 1
ATOM 689 N N . GLY A 1 95 ? 11.429 -4.795 26.875 1.00 44.62 95 GLY A N 1
ATOM 690 C CA . GLY A 1 95 ? 12.489 -4.316 25.995 1.00 44.62 95 GLY A CA 1
ATOM 691 C C . GLY A 1 95 ? 12.086 -4.438 24.528 1.00 44.62 95 GLY A C 1
ATOM 692 O O . GLY A 1 95 ? 11.631 -5.490 24.089 1.00 44.62 95 GLY A O 1
ATOM 693 N N . SER A 1 96 ? 12.258 -3.344 23.790 1.00 38.28 96 SER A N 1
ATOM 694 C CA . SER A 1 96 ? 12.134 -3.308 22.337 1.00 38.28 96 SER A CA 1
ATOM 695 C C . SER A 1 96 ? 13.436 -3.835 21.742 1.00 38.28 96 SER A C 1
ATOM 697 O O . SER A 1 96 ? 14.452 -3.143 21.779 1.00 38.28 96 SER A O 1
ATOM 699 N N . SER A 1 97 ? 13.422 -5.075 21.251 1.00 38.78 97 SER A N 1
ATOM 700 C CA . SER A 1 97 ? 14.501 -5.626 20.435 1.00 38.78 97 SER A CA 1
ATOM 701 C C . SER A 1 97 ? 14.454 -4.970 19.059 1.00 38.78 97 SER A C 1
ATOM 703 O O . SER A 1 97 ? 13.555 -5.231 18.259 1.00 38.78 97 SER A O 1
ATOM 705 N N . GLU A 1 98 ? 15.415 -4.096 18.789 1.00 44.94 98 GLU A N 1
ATOM 706 C CA . GLU A 1 98 ? 15.728 -3.650 17.435 1.00 44.94 98 GLU A CA 1
ATOM 707 C C . GLU A 1 98 ? 16.461 -4.787 16.706 1.00 44.94 98 GLU A C 1
ATOM 709 O O . GLU A 1 98 ? 17.684 -4.783 16.591 1.00 44.94 98 GLU A O 1
ATOM 714 N N . ASP A 1 99 ? 15.705 -5.785 16.241 1.00 38.62 99 ASP A N 1
ATOM 715 C CA . ASP A 1 99 ? 16.199 -6.756 15.263 1.00 38.62 99 ASP A CA 1
ATOM 716 C C . ASP A 1 99 ? 16.129 -6.119 13.872 1.00 38.62 99 ASP A C 1
ATOM 718 O O . ASP A 1 99 ? 15.092 -6.073 13.208 1.00 38.62 99 ASP A O 1
ATOM 722 N N . MET A 1 100 ? 17.271 -5.596 13.431 1.00 44.81 100 MET A N 1
ATOM 723 C CA . MET A 1 100 ? 17.544 -5.227 12.042 1.00 44.81 100 MET A CA 1
ATOM 724 C C . MET A 1 100 ? 17.799 -6.487 11.195 1.00 44.81 100 MET A C 1
ATOM 726 O O . MET A 1 100 ? 18.861 -6.640 10.591 1.00 44.81 100 MET A O 1
ATOM 730 N N . ASP A 1 101 ? 16.819 -7.387 11.118 1.00 43.31 101 ASP A N 1
ATOM 731 C CA . ASP A 1 101 ? 16.868 -8.558 10.235 1.00 43.31 101 ASP A CA 1
ATOM 732 C C . ASP A 1 101 ? 16.394 -8.172 8.826 1.00 43.31 101 ASP A C 1
ATOM 734 O O . ASP A 1 101 ? 15.261 -8.401 8.405 1.00 43.31 101 ASP A O 1
ATOM 738 N N . MET A 1 102 ? 17.287 -7.520 8.077 1.00 43.81 102 MET A N 1
ATOM 739 C CA . MET A 1 102 ? 17.045 -7.112 6.692 1.00 43.81 102 MET A CA 1
ATOM 740 C C . MET A 1 102 ? 18.013 -7.825 5.739 1.00 43.81 102 MET A C 1
ATOM 742 O O . MET A 1 102 ? 18.933 -7.241 5.159 1.00 43.81 102 MET A O 1
ATOM 746 N N . LEU A 1 103 ? 17.771 -9.120 5.546 1.00 45.38 103 LEU A N 1
ATOM 747 C CA . LEU A 1 103 ? 18.325 -9.906 4.447 1.00 45.38 103 LEU A CA 1
ATOM 748 C C . LEU A 1 103 ? 17.160 -10.343 3.561 1.00 45.38 103 LEU A C 1
ATOM 750 O O . LEU A 1 103 ? 16.225 -11.011 3.997 1.00 45.38 103 LEU A O 1
ATOM 754 N N . TRP A 1 104 ? 17.191 -9.845 2.326 1.00 46.47 104 TRP A N 1
ATOM 755 C CA . TRP A 1 104 ? 16.186 -10.040 1.287 1.00 46.47 104 TRP A CA 1
ATOM 756 C C . TRP A 1 104 ? 15.618 -11.467 1.302 1.00 46.47 104 TRP A C 1
ATOM 758 O O . TRP A 1 104 ? 16.335 -12.423 1.027 1.00 46.47 104 TRP A O 1
ATOM 768 N N . GLY A 1 105 ? 14.335 -11.595 1.653 1.00 48.28 105 GLY A N 1
ATOM 769 C CA . GLY A 1 105 ? 13.626 -12.879 1.746 1.00 48.28 105 GLY A CA 1
ATOM 770 C C . GLY A 1 105 ? 12.830 -13.073 3.040 1.00 48.28 105 GLY A C 1
ATOM 771 O O . GLY A 1 105 ? 11.809 -13.755 3.012 1.00 48.28 105 GLY A O 1
ATOM 772 N N . HIS A 1 106 ? 13.227 -12.409 4.134 1.00 43.91 106 HIS A N 1
ATOM 773 C CA . HIS A 1 106 ? 12.579 -12.513 5.453 1.00 43.91 106 HIS A CA 1
ATOM 774 C C . HIS A 1 106 ? 12.097 -11.169 6.016 1.00 43.91 106 HIS A C 1
ATOM 776 O O . HIS A 1 106 ? 11.949 -11.034 7.225 1.00 43.91 106 HIS A O 1
ATOM 782 N N . GLU A 1 107 ? 11.820 -10.167 5.170 1.00 51.12 107 GLU A N 1
ATOM 783 C CA . GLU A 1 107 ? 11.062 -9.002 5.643 1.00 51.12 107 GLU A CA 1
ATOM 784 C C . GLU A 1 107 ? 9.718 -9.513 6.163 1.00 51.12 107 GLU A C 1
ATOM 786 O O . GLU A 1 107 ? 8.889 -9.998 5.378 1.00 51.12 107 GLU A O 1
ATOM 791 N N . GLY A 1 108 ? 9.556 -9.450 7.490 1.00 51.88 108 GLY A N 1
ATOM 792 C CA . GLY A 1 108 ? 8.298 -9.697 8.164 1.00 51.88 108 GLY A CA 1
ATOM 793 C C . GLY A 1 108 ? 7.249 -8.861 7.461 1.00 51.88 108 GLY A C 1
ATOM 794 O O . GLY A 1 108 ? 7.325 -7.634 7.440 1.00 51.88 108 GLY A O 1
ATOM 795 N N . TRP A 1 109 ? 6.318 -9.537 6.798 1.00 57.28 109 TRP A N 1
ATOM 796 C CA . TRP A 1 109 ? 5.155 -8.862 6.268 1.00 57.28 109 TRP A CA 1
ATOM 797 C C . TRP A 1 109 ? 4.334 -8.433 7.480 1.00 57.28 109 TRP A C 1
ATOM 799 O O . TRP A 1 109 ? 3.641 -9.246 8.088 1.00 57.28 109 TRP A O 1
ATOM 809 N N . ASP A 1 110 ? 4.497 -7.177 7.882 1.00 59.66 110 ASP A N 1
ATOM 810 C CA . ASP A 1 110 ? 3.563 -6.546 8.792 1.00 59.66 110 ASP A CA 1
ATOM 811 C C . ASP A 1 110 ? 2.342 -6.130 7.964 1.00 59.66 110 ASP A C 1
ATOM 813 O O . ASP A 1 110 ? 2.453 -5.455 6.935 1.00 59.66 110 ASP A O 1
ATOM 817 N N . ASP A 1 111 ? 1.159 -6.522 8.431 1.00 59.81 111 ASP A N 1
ATOM 818 C CA . ASP A 1 111 ? -0.131 -6.079 7.905 1.00 59.81 111 ASP A CA 1
ATOM 819 C C . ASP A 1 111 ? -0.244 -4.541 7.844 1.00 59.81 111 ASP A C 1
ATOM 821 O O . ASP A 1 111 ? -1.134 -4.014 7.167 1.00 59.81 111 ASP A O 1
ATOM 825 N N . SER A 1 112 ? 0.651 -3.827 8.541 1.00 59.62 112 SER A N 1
ATOM 826 C CA . SER A 1 112 ? 0.793 -2.372 8.596 1.00 59.62 112 SER A CA 1
ATOM 827 C C . SER A 1 112 ? 1.755 -1.752 7.555 1.00 59.62 112 SER A C 1
ATOM 829 O O . SER A 1 112 ? 2.237 -0.639 7.752 1.00 59.62 112 SER A O 1
ATOM 831 N N . GLY A 1 113 ? 2.012 -2.435 6.431 1.00 61.44 113 GLY A N 1
ATOM 832 C CA . GLY A 1 113 ? 3.035 -2.123 5.411 1.00 61.44 113 GLY A CA 1
ATOM 833 C C . GLY A 1 113 ? 3.086 -0.724 4.757 1.00 61.44 113 GLY A C 1
ATOM 834 O O . GLY A 1 113 ? 3.933 -0.516 3.893 1.00 61.44 113 GLY A O 1
ATOM 835 N N . PHE A 1 114 ? 2.258 0.250 5.151 1.00 71.19 114 PHE A N 1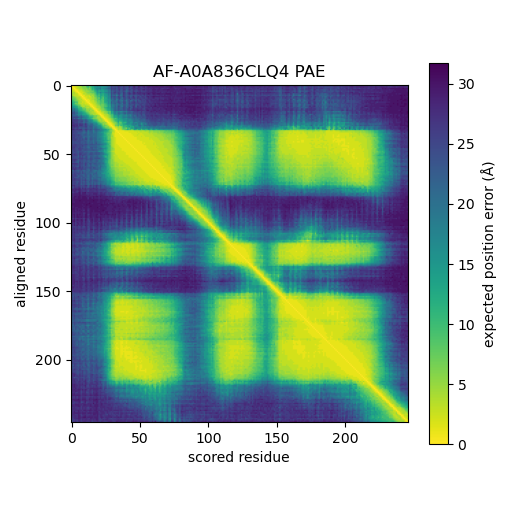
ATOM 836 C CA . PHE A 1 114 ? 2.263 1.631 4.636 1.00 71.19 114 PHE A CA 1
ATOM 837 C C . PHE A 1 114 ? 2.757 2.659 5.675 1.00 71.19 114 PHE A C 1
ATOM 839 O O . PHE A 1 114 ? 2.240 3.772 5.775 1.00 71.19 114 PHE A O 1
ATOM 846 N N . LEU A 1 115 ? 3.767 2.308 6.479 1.00 73.12 115 LEU A N 1
ATOM 847 C CA . LEU A 1 115 ? 4.306 3.194 7.527 1.00 73.12 115 LEU A CA 1
ATOM 848 C C . LEU A 1 115 ? 4.999 4.456 6.989 1.00 73.12 115 LEU A C 1
ATOM 850 O O . LEU A 1 115 ? 5.045 5.463 7.696 1.00 73.12 115 LEU A O 1
ATOM 854 N N . LYS A 1 116 ? 5.537 4.412 5.765 1.00 82.69 116 LYS A N 1
ATOM 855 C CA . LYS A 1 116 ? 6.281 5.518 5.143 1.00 82.69 116 LYS A CA 1
ATOM 856 C C . LYS A 1 116 ? 5.696 5.881 3.776 1.00 82.69 116 LYS A C 1
ATOM 858 O O . LYS A 1 116 ? 5.251 4.979 3.066 1.00 82.69 116 LYS A O 1
ATOM 863 N N . PRO A 1 117 ? 5.750 7.154 3.350 1.00 86.62 117 PRO A N 1
ATOM 864 C CA . PRO A 1 117 ? 5.437 7.543 1.977 1.00 86.62 117 PRO A CA 1
ATOM 865 C C . PRO A 1 117 ? 6.290 6.785 0.950 1.00 86.62 117 PRO A C 1
ATOM 867 O O . PRO A 1 117 ? 7.489 6.589 1.157 1.00 86.62 117 PRO A O 1
ATOM 870 N N . LEU A 1 118 ? 5.693 6.413 -0.185 1.00 86.94 118 LEU A N 1
ATOM 871 C CA . LEU A 1 118 ? 6.368 5.650 -1.240 1.00 86.94 118 LEU A CA 1
ATOM 872 C C . LEU A 1 118 ? 7.676 6.289 -1.743 1.00 86.94 118 LEU A C 1
ATOM 874 O O . LEU A 1 118 ? 8.656 5.555 -1.858 1.00 86.94 118 LEU A O 1
ATOM 878 N N . PRO A 1 119 ? 7.771 7.622 -1.959 1.00 87.62 119 PRO A N 1
ATOM 879 C CA . PRO A 1 119 ? 9.032 8.242 -2.376 1.00 87.62 119 PRO A CA 1
ATOM 880 C C . PRO A 1 119 ? 10.186 7.992 -1.395 1.00 87.62 119 PRO A C 1
ATOM 882 O O . PRO A 1 119 ? 11.318 7.765 -1.812 1.00 87.62 119 PRO A O 1
ATOM 885 N N . GLN A 1 120 ? 9.900 7.977 -0.087 1.00 87.12 120 GLN A N 1
ATOM 886 C CA . GLN A 1 120 ? 10.912 7.692 0.932 1.00 87.12 120 GLN A CA 1
ATOM 887 C C . GLN A 1 120 ? 11.351 6.229 0.875 1.00 87.12 120 GLN A C 1
ATOM 889 O O . GLN A 1 120 ? 12.542 5.950 0.952 1.00 87.12 120 GLN A O 1
ATOM 894 N N . GLN A 1 121 ? 10.413 5.296 0.682 1.00 86.94 121 GLN A N 1
ATOM 895 C CA . GLN A 1 121 ? 10.740 3.875 0.535 1.00 86.94 121 GLN A CA 1
ATOM 896 C C . GLN A 1 121 ? 11.615 3.623 -0.701 1.00 86.94 121 GLN A C 1
ATOM 898 O O . GLN A 1 121 ? 12.604 2.896 -0.618 1.00 86.94 121 GLN A O 1
ATOM 903 N N . VAL A 1 122 ? 11.288 4.259 -1.832 1.00 86.75 122 VAL A N 1
ATOM 904 C CA . VAL A 1 122 ? 12.099 4.206 -3.058 1.00 86.75 122 VAL A CA 1
ATOM 905 C C . VAL A 1 122 ? 13.499 4.751 -2.781 1.00 86.75 122 VAL A C 1
ATOM 907 O O . VAL A 1 122 ? 14.481 4.066 -3.052 1.00 86.75 122 VAL A O 1
ATOM 910 N N . GLN A 1 123 ? 13.617 5.925 -2.156 1.00 85.69 123 GLN A N 1
ATOM 911 C CA . GLN A 1 123 ? 14.912 6.526 -1.830 1.00 85.69 123 GLN A CA 1
ATOM 912 C C . GLN A 1 123 ? 15.752 5.667 -0.867 1.00 85.69 123 GLN A C 1
ATOM 914 O O . GLN A 1 123 ? 16.958 5.516 -1.065 1.00 85.69 123 GLN A O 1
ATOM 919 N N . GLU A 1 124 ? 15.136 5.076 0.158 1.00 84.50 124 GLU A N 1
ATOM 920 C CA . GLU A 1 124 ? 15.807 4.179 1.105 1.00 84.50 124 GLU A CA 1
ATOM 921 C C . GLU A 1 124 ? 16.340 2.929 0.399 1.00 84.50 124 GLU A C 1
ATOM 923 O O . GLU A 1 124 ? 17.510 2.571 0.558 1.00 84.50 124 GLU A O 1
ATOM 928 N N . LYS A 1 125 ? 15.515 2.287 -0.438 1.00 82.06 125 LYS A N 1
ATOM 929 C CA . LYS A 1 125 ? 15.924 1.103 -1.206 1.00 82.06 125 LYS A CA 1
ATOM 930 C C . LYS A 1 125 ? 17.017 1.441 -2.218 1.00 82.06 125 LYS A C 1
ATOM 932 O O . LYS A 1 125 ? 17.977 0.682 -2.342 1.00 82.06 125 LYS A O 1
ATOM 937 N N . TYR A 1 126 ? 16.930 2.602 -2.860 1.00 82.31 126 TYR A N 1
ATOM 938 C CA . TYR A 1 126 ? 17.973 3.122 -3.739 1.00 82.31 126 TYR A CA 1
ATOM 939 C C . TYR A 1 126 ? 19.306 3.293 -2.989 1.00 82.31 126 TYR A C 1
ATOM 941 O O . TYR A 1 126 ? 20.346 2.800 -3.428 1.00 82.31 126 TYR A O 1
ATOM 949 N N . GLY A 1 127 ? 19.277 3.895 -1.793 1.00 78.94 127 GLY A N 1
ATOM 950 C CA . GLY A 1 127 ? 20.457 4.061 -0.938 1.00 78.94 127 GLY A CA 1
ATOM 951 C C . GLY A 1 127 ? 21.097 2.734 -0.512 1.00 78.94 127 GLY A C 1
ATOM 952 O O . GLY A 1 127 ? 22.324 2.605 -0.509 1.00 78.94 127 GLY A O 1
ATOM 953 N N . VAL A 1 128 ? 20.291 1.712 -0.216 1.00 79.19 128 VAL A N 1
ATOM 954 C CA . VAL A 1 128 ? 20.785 0.361 0.110 1.00 79.19 128 VAL A CA 1
ATOM 955 C C . VAL A 1 128 ? 21.478 -0.296 -1.089 1.00 79.19 128 VAL A C 1
ATOM 957 O O . VAL A 1 128 ? 22.515 -0.937 -0.925 1.00 79.19 128 VAL A O 1
ATOM 960 N N . LEU A 1 129 ? 20.939 -0.135 -2.298 1.00 73.88 129 LEU A N 1
ATOM 961 C CA . LEU A 1 129 ? 21.497 -0.747 -3.510 1.00 73.88 129 LEU A CA 1
ATOM 962 C C . LEU A 1 129 ? 22.825 -0.109 -3.937 1.00 73.88 129 LEU A C 1
ATOM 964 O O . LEU A 1 129 ? 23.737 -0.800 -4.403 1.00 73.88 129 LEU A O 1
ATOM 968 N N . ILE A 1 130 ? 22.961 1.200 -3.731 1.00 72.44 130 ILE A N 1
ATOM 969 C CA . ILE A 1 130 ? 24.207 1.922 -4.005 1.00 72.44 130 ILE A CA 1
ATOM 970 C C . ILE A 1 130 ? 25.264 1.639 -2.934 1.00 72.44 130 ILE A C 1
ATOM 972 O O . ILE A 1 130 ? 26.429 1.435 -3.265 1.00 72.44 130 ILE A O 1
ATOM 976 N N . SER A 1 131 ? 24.877 1.588 -1.656 1.00 69.44 131 SER A N 1
ATOM 977 C CA . SER A 1 131 ? 25.820 1.381 -0.544 1.00 69.44 131 SER A CA 1
ATOM 978 C C . SER A 1 131 ? 26.366 -0.044 -0.430 1.00 69.44 131 SER A C 1
ATOM 980 O O . SER A 1 131 ? 27.339 -0.256 0.291 1.00 69.44 131 SER A O 1
ATOM 982 N N . LYS A 1 132 ? 25.789 -1.023 -1.139 1.00 66.62 132 LYS A N 1
ATOM 983 C CA . LYS A 1 132 ? 26.280 -2.408 -1.186 1.00 66.62 132 LYS A CA 1
ATOM 984 C C . LYS A 1 132 ? 27.129 -2.638 -2.445 1.00 66.62 132 LYS A C 1
ATOM 986 O O . LYS A 1 132 ? 26.585 -2.983 -3.495 1.00 66.62 132 LYS A O 1
ATOM 991 N N . PRO A 1 133 ? 28.467 -2.495 -2.380 1.00 56.28 133 PRO A N 1
ATOM 992 C CA . PRO A 1 133 ? 29.326 -2.609 -3.556 1.00 56.28 133 PRO A CA 1
ATOM 993 C C . PRO A 1 133 ? 29.414 -4.023 -4.171 1.00 56.28 133 PRO A C 1
ATOM 995 O O . PRO A 1 133 ? 29.906 -4.150 -5.283 1.00 56.28 133 PRO A O 1
ATOM 998 N N . ASN A 1 134 ? 28.902 -5.069 -3.509 1.00 54.91 134 ASN A N 1
ATOM 999 C CA . ASN A 1 134 ? 29.121 -6.473 -3.901 1.00 54.91 134 ASN A CA 1
ATOM 1000 C C . ASN A 1 134 ? 27.852 -7.263 -4.277 1.00 54.91 134 ASN A C 1
ATOM 1002 O O . ASN A 1 134 ? 27.887 -8.490 -4.293 1.00 54.91 134 ASN A O 1
ATOM 1006 N N . LEU A 1 135 ? 26.732 -6.610 -4.605 1.00 54.34 135 LEU A N 1
ATOM 1007 C CA . LEU A 1 135 ? 25.464 -7.300 -4.919 1.00 54.34 135 LEU A CA 1
ATOM 1008 C C . LEU A 1 135 ? 25.460 -8.145 -6.215 1.00 54.34 135 LEU A C 1
ATOM 1010 O O . LEU A 1 135 ? 24.428 -8.717 -6.546 1.00 54.34 135 LEU A O 1
ATOM 1014 N N . GLY A 1 136 ? 26.585 -8.274 -6.927 1.00 48.34 136 GLY A N 1
ATOM 1015 C CA . GLY A 1 136 ? 26.659 -9.078 -8.154 1.00 48.34 136 GLY A CA 1
ATOM 1016 C C . GLY A 1 136 ? 27.980 -9.802 -8.412 1.00 48.34 136 GLY A C 1
ATOM 1017 O O . GLY A 1 136 ? 28.195 -10.233 -9.537 1.00 48.34 136 GLY A O 1
ATOM 1018 N N . GLY A 1 137 ? 28.904 -9.892 -7.446 1.00 46.50 137 GLY A N 1
ATOM 1019 C CA . GLY A 1 137 ? 30.227 -10.506 -7.680 1.00 46.50 137 GLY A CA 1
ATOM 1020 C C . GLY A 1 137 ? 31.107 -9.784 -8.718 1.00 46.50 137 GLY A C 1
ATOM 1021 O O . GLY A 1 137 ? 32.235 -10.199 -8.964 1.00 46.50 137 GLY A O 1
ATOM 1022 N N . VAL A 1 138 ? 30.616 -8.689 -9.302 1.00 48.12 138 VAL A N 1
ATOM 1023 C CA . VAL A 1 138 ? 31.382 -7.767 -10.135 1.00 48.12 138 VAL A CA 1
ATOM 1024 C C . VAL A 1 138 ? 32.064 -6.793 -9.189 1.00 48.12 138 VAL A C 1
ATOM 1026 O O . VAL A 1 138 ? 31.410 -5.959 -8.564 1.00 48.12 138 VAL A O 1
ATOM 1029 N N . ASP A 1 139 ? 33.373 -6.956 -9.043 1.00 47.50 139 ASP A N 1
ATOM 1030 C CA . ASP A 1 139 ? 34.222 -6.148 -8.178 1.00 47.50 139 ASP A CA 1
ATOM 1031 C C . ASP A 1 139 ? 34.116 -4.661 -8.585 1.00 47.50 139 ASP A C 1
ATOM 1033 O O . ASP A 1 139 ? 34.712 -4.206 -9.565 1.00 47.50 139 ASP A O 1
ATOM 1037 N N . ARG A 1 140 ? 33.292 -3.889 -7.860 1.00 50.19 140 ARG A N 1
ATOM 1038 C CA . ARG A 1 140 ? 33.053 -2.451 -8.110 1.00 50.19 140 ARG A CA 1
ATOM 1039 C C . ARG A 1 140 ? 34.283 -1.581 -7.817 1.00 50.19 140 ARG A C 1
ATOM 1041 O O . ARG A 1 140 ? 34.261 -0.382 -8.084 1.00 50.19 140 ARG A O 1
ATOM 1048 N N . SER A 1 141 ? 35.357 -2.169 -7.290 1.00 48.56 141 SER A N 1
ATOM 1049 C CA . SER A 1 141 ? 36.579 -1.487 -6.854 1.00 48.56 141 SER A CA 1
ATOM 1050 C C . SER A 1 141 ? 37.380 -0.809 -7.980 1.00 48.56 141 SER A C 1
ATOM 1052 O O . SER A 1 141 ? 38.242 0.016 -7.685 1.00 48.56 141 SER A O 1
ATOM 1054 N N . SER A 1 142 ? 37.070 -1.064 -9.259 1.00 45.19 142 SER A N 1
ATOM 1055 C CA . SER A 1 142 ? 37.730 -0.396 -10.399 1.00 45.19 142 SER A CA 1
ATOM 1056 C C . SER A 1 142 ? 36.939 0.757 -11.035 1.00 45.19 142 SER A C 1
ATOM 1058 O O . SER A 1 142 ? 37.494 1.489 -11.855 1.00 45.19 142 SER A O 1
ATOM 1060 N N . ALA A 1 143 ? 35.677 0.980 -10.653 1.00 44.91 143 ALA A N 1
ATOM 1061 C CA . ALA A 1 143 ? 34.814 1.971 -11.296 1.00 44.91 143 ALA A CA 1
ATOM 1062 C C . ALA A 1 143 ? 34.348 3.047 -10.303 1.00 44.91 143 ALA A C 1
ATOM 1064 O O . ALA A 1 143 ? 33.209 3.053 -9.841 1.00 44.91 143 ALA A O 1
ATOM 1065 N N . ASN A 1 144 ? 35.225 4.018 -10.033 1.00 40.66 144 ASN A N 1
ATOM 1066 C CA . ASN A 1 144 ? 34.882 5.318 -9.435 1.00 40.66 144 ASN A CA 1
ATOM 1067 C C . ASN A 1 144 ? 34.093 6.204 -10.425 1.00 40.66 144 ASN A C 1
ATOM 1069 O O . ASN A 1 144 ? 34.387 7.384 -10.614 1.00 40.66 144 ASN A O 1
ATOM 1073 N N . THR A 1 145 ? 33.097 5.635 -11.101 1.00 45.91 145 THR A N 1
ATOM 1074 C CA . THR A 1 145 ? 32.223 6.360 -12.018 1.00 45.91 145 THR A CA 1
ATOM 1075 C C . THR A 1 145 ? 30.769 6.238 -11.559 1.00 45.91 145 THR A C 1
ATOM 1077 O O . THR A 1 145 ? 30.336 5.164 -11.137 1.00 45.91 145 THR A O 1
ATOM 1080 N N . PRO A 1 146 ? 29.960 7.308 -11.686 1.00 48.75 146 PRO A N 1
ATOM 1081 C CA . PRO A 1 146 ? 28.514 7.292 -11.420 1.00 48.75 146 PRO A CA 1
ATOM 1082 C C . PRO A 1 146 ? 27.710 6.317 -12.314 1.00 48.75 146 PRO A C 1
ATOM 1084 O O . PRO A 1 146 ? 26.487 6.288 -12.247 1.00 48.75 146 PRO A O 1
ATOM 1087 N N . ALA A 1 147 ? 28.389 5.500 -13.126 1.00 46.56 147 ALA A N 1
ATOM 1088 C CA . ALA A 1 147 ? 27.845 4.448 -13.978 1.00 46.56 147 ALA A CA 1
ATOM 1089 C C . ALA A 1 147 ? 27.459 3.158 -13.220 1.00 46.56 147 ALA A C 1
ATOM 1091 O O . ALA A 1 147 ? 26.899 2.243 -13.819 1.00 46.56 147 ALA A O 1
ATOM 1092 N N . SER A 1 148 ? 27.745 3.049 -11.916 1.00 49.97 148 SER A N 1
ATOM 1093 C CA . SER A 1 148 ? 27.572 1.791 -11.168 1.00 49.97 148 SER A CA 1
ATOM 1094 C C . SER A 1 148 ? 26.116 1.401 -10.870 1.00 49.97 148 SER A C 1
ATOM 1096 O O . SER A 1 148 ? 25.863 0.235 -10.553 1.00 49.97 148 SER A O 1
ATOM 1098 N N . ALA A 1 149 ? 25.172 2.341 -10.980 1.00 47.84 149 ALA A N 1
ATOM 1099 C CA . ALA A 1 149 ? 23.746 2.120 -10.723 1.00 47.84 149 ALA A CA 1
ATOM 1100 C C . ALA A 1 149 ? 23.003 1.632 -11.989 1.00 47.84 149 ALA A C 1
ATOM 1102 O O . ALA A 1 149 ? 22.316 0.612 -11.950 1.00 47.84 149 ALA A O 1
ATOM 1103 N N . ALA A 1 150 ? 23.311 2.229 -13.150 1.00 49.09 150 ALA A N 1
ATOM 1104 C CA . ALA A 1 150 ? 22.835 1.792 -14.471 1.00 49.09 150 ALA A CA 1
ATOM 1105 C C . ALA A 1 150 ? 23.164 0.314 -14.786 1.00 49.09 150 ALA A C 1
ATOM 1107 O O . ALA A 1 150 ? 22.413 -0.362 -15.487 1.00 49.09 150 ALA A O 1
ATOM 1108 N N . LEU A 1 151 ? 24.259 -0.210 -14.222 1.00 51.88 151 LEU A N 1
ATOM 1109 C CA . LEU A 1 151 ? 24.701 -1.598 -14.391 1.00 51.88 151 LEU A CA 1
ATOM 1110 C C . LEU A 1 151 ? 23.839 -2.642 -13.656 1.00 51.88 151 LEU A C 1
ATOM 1112 O O . LEU A 1 151 ? 23.865 -3.802 -14.052 1.00 51.88 151 LEU A O 1
ATOM 1116 N N . LEU A 1 152 ? 23.093 -2.281 -12.602 1.00 55.94 152 LEU A N 1
ATOM 1117 C CA . LEU A 1 152 ? 22.340 -3.266 -11.801 1.00 55.94 152 LEU A CA 1
ATOM 1118 C C . LEU A 1 152 ? 21.077 -3.782 -12.508 1.00 55.94 152 LEU A C 1
ATOM 1120 O O . LEU A 1 152 ? 20.669 -4.913 -12.255 1.00 55.94 152 LEU A O 1
ATOM 1124 N N . TRP A 1 153 ? 20.485 -2.980 -13.398 1.00 70.19 153 TRP A N 1
ATOM 1125 C CA . TRP A 1 153 ? 19.239 -3.318 -14.104 1.00 70.19 153 TRP A CA 1
ATOM 1126 C C . TRP A 1 153 ? 19.254 -2.987 -15.600 1.00 70.19 153 TRP A C 1
ATOM 1128 O O . TRP A 1 153 ? 18.199 -2.963 -16.230 1.00 70.19 153 TRP A O 1
ATOM 1138 N N . SER A 1 154 ? 20.432 -2.724 -16.174 1.00 72.12 154 SER A N 1
ATOM 1139 C CA . SER A 1 154 ? 20.594 -2.349 -17.588 1.00 72.12 154 SER A CA 1
ATOM 1140 C C . SER A 1 154 ? 19.759 -1.128 -18.010 1.00 72.12 154 SER A C 1
ATOM 1142 O O . SER A 1 154 ? 19.369 -1.001 -19.169 1.00 72.12 154 SER A O 1
ATOM 1144 N N . CYS A 1 155 ? 19.468 -0.215 -17.079 1.00 80.94 155 CYS A N 1
ATOM 1145 C CA . CYS A 1 155 ? 18.705 0.995 -17.371 1.00 80.94 155 CYS A CA 1
ATOM 1146 C C . CYS A 1 155 ? 19.597 2.044 -18.054 1.00 80.94 155 CYS A C 1
ATOM 1148 O O . CYS A 1 155 ? 20.712 2.311 -17.610 1.00 80.94 155 CYS A O 1
ATOM 1150 N N . THR A 1 156 ? 19.088 2.690 -19.105 1.00 80.12 156 THR A N 1
ATOM 1151 C CA . THR A 1 156 ? 19.819 3.720 -19.872 1.00 80.12 156 THR A CA 1
ATOM 1152 C C . THR A 1 156 ? 19.664 5.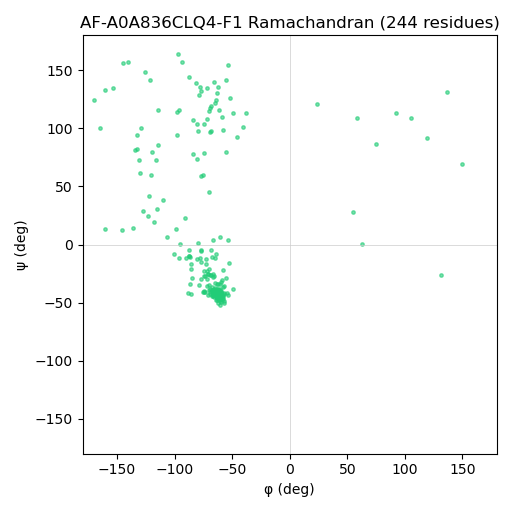134 -19.305 1.00 80.12 156 THR A C 1
ATOM 1154 O O . THR A 1 156 ? 20.368 6.053 -19.723 1.00 80.12 156 THR A O 1
ATOM 1157 N N . SER A 1 157 ? 18.763 5.332 -18.339 1.00 82.62 157 SER A N 1
ATOM 1158 C CA . SER A 1 157 ? 18.496 6.624 -17.708 1.00 82.62 157 SER A CA 1
ATOM 1159 C C . SER A 1 157 ? 18.157 6.468 -16.224 1.00 82.62 157 SER A C 1
ATOM 1161 O O . SER A 1 157 ? 17.665 5.427 -15.789 1.00 82.62 157 SER A O 1
ATOM 1163 N N . LYS A 1 158 ? 18.372 7.538 -15.443 1.00 81.88 158 LYS A N 1
ATOM 1164 C CA . LYS A 1 158 ? 17.973 7.588 -14.024 1.00 81.88 158 LYS A CA 1
ATOM 1165 C C . LYS A 1 158 ? 16.466 7.430 -13.834 1.00 81.88 158 LYS A C 1
ATOM 1167 O O . LYS A 1 158 ? 16.032 6.843 -12.855 1.00 81.88 158 LYS A O 1
ATOM 1172 N N . GLN A 1 159 ? 15.678 7.952 -14.772 1.00 86.25 159 GLN A N 1
ATOM 1173 C CA . GLN A 1 159 ? 14.225 7.825 -14.733 1.00 86.25 159 GLN A CA 1
ATOM 1174 C C . GLN A 1 159 ? 13.802 6.362 -14.915 1.00 86.25 159 GLN A C 1
ATOM 1176 O O . GLN A 1 159 ? 12.975 5.871 -14.156 1.00 86.25 159 GLN A O 1
ATOM 1181 N N . ALA A 1 160 ? 14.405 5.638 -15.864 1.00 86.06 160 ALA A N 1
ATOM 1182 C CA . ALA A 1 160 ? 14.138 4.211 -16.049 1.00 86.06 160 ALA A CA 1
ATOM 1183 C C . ALA A 1 160 ? 14.545 3.389 -14.815 1.00 86.06 160 ALA A C 1
ATOM 1185 O O . ALA A 1 160 ? 13.821 2.483 -14.411 1.00 86.06 160 ALA A O 1
ATOM 1186 N N . GLU A 1 161 ? 15.664 3.742 -14.181 1.00 85.69 161 GLU A N 1
ATOM 1187 C CA . GLU A 1 161 ? 16.114 3.128 -12.930 1.00 85.69 161 GLU A CA 1
ATOM 1188 C C . GLU A 1 161 ? 15.129 3.368 -11.775 1.00 85.69 161 GLU A C 1
ATOM 1190 O O . GLU A 1 161 ? 14.772 2.432 -11.056 1.00 85.69 161 GLU A O 1
ATOM 1195 N N . GLU A 1 162 ? 14.642 4.602 -11.620 1.00 86.88 162 GLU A N 1
ATOM 1196 C CA . GLU A 1 162 ? 13.634 4.943 -10.616 1.00 86.88 162 GLU A CA 1
ATOM 1197 C C . GLU A 1 162 ? 12.339 4.159 -10.842 1.00 86.88 162 GLU A C 1
ATOM 1199 O O . GLU A 1 162 ? 11.802 3.583 -9.898 1.00 86.88 162 GLU A O 1
ATOM 1204 N N . VAL A 1 163 ? 11.859 4.077 -12.086 1.00 91.00 163 VAL A N 1
ATOM 1205 C CA . VAL A 1 163 ? 10.638 3.332 -12.420 1.00 91.00 163 VAL A CA 1
ATOM 1206 C C . VAL A 1 163 ? 10.818 1.826 -12.191 1.00 91.00 163 VAL A C 1
ATOM 1208 O O . VAL A 1 163 ? 9.922 1.162 -11.660 1.00 91.00 163 VAL A O 1
ATOM 1211 N N . GLN A 1 164 ? 11.991 1.280 -12.517 1.00 90.00 164 GLN A N 1
ATOM 1212 C CA . GLN A 1 164 ? 12.325 -0.112 -12.229 1.00 90.00 164 GLN A CA 1
ATOM 1213 C C . GLN A 1 164 ? 12.283 -0.383 -10.725 1.00 90.00 164 GLN A C 1
ATOM 1215 O O . GLN A 1 164 ? 11.634 -1.336 -10.286 1.00 90.00 164 GLN A O 1
ATOM 1220 N N . LEU A 1 165 ? 12.919 0.469 -9.922 1.00 90.50 165 LEU A N 1
ATOM 1221 C CA . LEU A 1 165 ? 12.901 0.340 -8.472 1.00 90.50 165 LEU A CA 1
ATOM 1222 C C . LEU A 1 165 ? 11.482 0.501 -7.911 1.00 90.50 165 LEU A C 1
ATOM 1224 O O . LEU A 1 165 ? 11.052 -0.322 -7.101 1.00 90.50 165 LEU A O 1
ATOM 1228 N N . LEU A 1 166 ? 10.729 1.498 -8.381 1.00 92.62 166 LEU A N 1
ATOM 1229 C CA . LEU A 1 166 ? 9.331 1.723 -8.018 1.00 92.62 166 LEU A CA 1
ATOM 1230 C C . LEU A 1 166 ? 8.492 0.461 -8.244 1.00 92.62 166 LEU A C 1
ATOM 1232 O O . LEU A 1 166 ? 7.728 0.086 -7.358 1.00 92.62 166 LEU A O 1
ATOM 1236 N N . SER A 1 167 ? 8.681 -0.240 -9.367 1.00 92.75 167 SER A N 1
ATOM 1237 C CA . SER A 1 167 ? 7.947 -1.478 -9.675 1.00 92.75 167 SER A CA 1
ATOM 1238 C C . SER A 1 167 ? 8.144 -2.583 -8.629 1.00 92.75 167 SER A C 1
ATOM 1240 O O . SER A 1 167 ? 7.234 -3.373 -8.381 1.00 92.75 167 SER A O 1
ATOM 1242 N N . HIS A 1 168 ? 9.307 -2.626 -7.973 1.00 90.44 168 HIS A N 1
ATOM 1243 C CA . HIS A 1 168 ? 9.597 -3.571 -6.895 1.00 90.44 168 HIS A CA 1
ATOM 1244 C C . HIS A 1 168 ? 9.109 -3.067 -5.534 1.00 90.44 168 HIS A C 1
ATOM 1246 O O . HIS A 1 168 ? 8.546 -3.833 -4.750 1.00 90.44 168 HIS A O 1
ATOM 1252 N N . VAL A 1 169 ? 9.309 -1.781 -5.239 1.00 90.31 169 VAL A N 1
ATOM 1253 C CA . VAL A 1 169 ? 8.891 -1.190 -3.960 1.00 90.31 169 VAL A CA 1
ATOM 1254 C C . VAL A 1 169 ? 7.371 -1.167 -3.843 1.00 90.31 169 VAL A C 1
ATOM 1256 O O . VAL A 1 169 ? 6.842 -1.511 -2.788 1.00 90.31 169 VAL A O 1
ATOM 1259 N N . ALA A 1 170 ? 6.654 -0.865 -4.924 1.00 90.94 170 ALA A N 1
ATOM 1260 C CA . ALA A 1 170 ? 5.197 -0.809 -4.925 1.00 90.94 170 ALA A CA 1
ATOM 1261 C C . ALA A 1 170 ? 4.554 -2.150 -4.5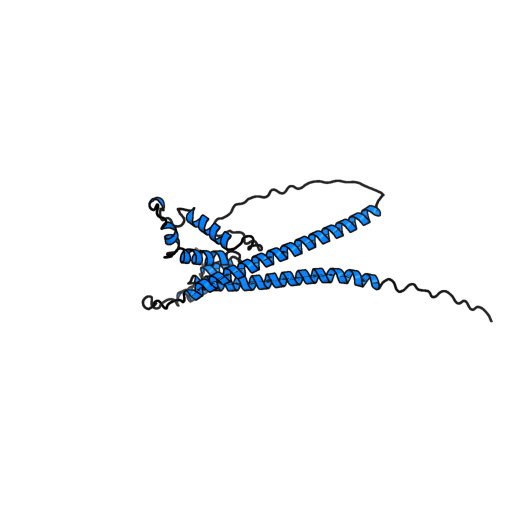34 1.00 90.94 170 ALA A C 1
ATOM 1263 O O . ALA A 1 170 ? 3.526 -2.153 -3.862 1.00 90.94 170 ALA A O 1
ATOM 1264 N N . VAL A 1 171 ? 5.176 -3.288 -4.871 1.00 90.00 171 VAL A N 1
ATOM 1265 C CA . VAL A 1 171 ? 4.683 -4.616 -4.463 1.00 90.00 171 VAL A CA 1
ATOM 1266 C C . VAL A 1 171 ? 5.196 -5.069 -3.088 1.00 90.00 171 VAL A C 1
ATOM 1268 O O . VAL A 1 171 ? 4.708 -6.060 -2.546 1.00 90.00 171 VAL A O 1
ATOM 1271 N N . SER A 1 172 ? 6.166 -4.363 -2.496 1.00 85.94 172 SER A N 1
ATOM 1272 C CA . SER A 1 172 ? 6.871 -4.816 -1.287 1.00 85.94 172 SER A CA 1
ATOM 1273 C C . SER A 1 172 ? 5.994 -4.878 -0.029 1.00 85.94 172 SER A C 1
ATOM 1275 O O . SER A 1 172 ? 6.219 -5.733 0.825 1.00 85.94 172 SER A O 1
ATOM 1277 N N . CYS A 1 173 ? 4.957 -4.040 0.049 1.00 81.56 173 CYS A N 1
ATOM 1278 C CA . CYS A 1 173 ? 4.002 -3.987 1.161 1.00 81.56 173 CYS A CA 1
ATOM 1279 C C . CYS A 1 173 ? 2.947 -5.115 1.139 1.00 81.56 173 CYS A C 1
ATOM 1281 O O . CYS A 1 173 ? 2.141 -5.243 2.064 1.00 81.56 173 CYS A O 1
ATOM 1283 N N . PHE A 1 174 ? 2.939 -5.949 0.094 1.00 86.62 174 PHE A N 1
ATOM 1284 C CA . PHE A 1 174 ? 1.975 -7.032 -0.077 1.00 86.62 174 PHE A CA 1
ATOM 1285 C C . PHE A 1 174 ? 2.520 -8.390 0.396 1.00 86.62 174 PHE A C 1
ATOM 1287 O O . PHE A 1 174 ? 3.734 -8.568 0.546 1.00 86.62 174 PHE A O 1
ATOM 1294 N N . PRO A 1 175 ? 1.634 -9.387 0.601 1.00 86.25 175 PRO A N 1
ATOM 1295 C CA . PRO A 1 175 ? 2.042 -10.726 1.004 1.00 86.25 175 PRO A CA 1
ATOM 1296 C C . PRO A 1 175 ? 3.095 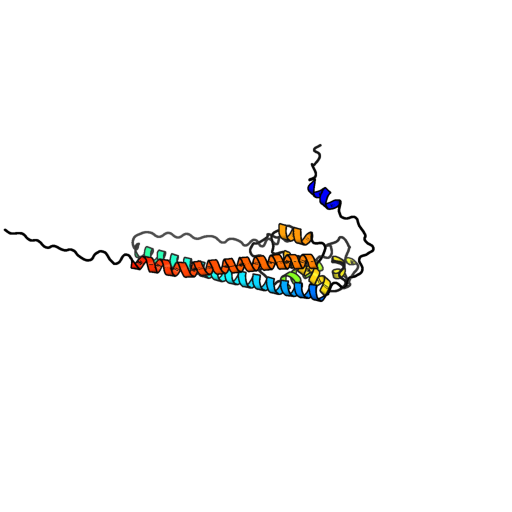-11.341 0.065 1.00 86.25 175 PRO A C 1
ATOM 1298 O O . PRO A 1 175 ? 3.120 -11.022 -1.130 1.00 86.25 175 PRO A O 1
ATOM 1301 N N . PRO A 1 176 ? 3.926 -12.286 0.552 1.00 87.31 176 PRO A N 1
ATOM 1302 C CA . PRO A 1 176 ? 4.953 -12.949 -0.256 1.00 87.31 176 PRO A CA 1
ATOM 1303 C C . PRO A 1 176 ? 4.449 -13.488 -1.601 1.00 87.31 176 PRO A C 1
ATOM 1305 O O . PRO A 1 176 ? 5.131 -13.338 -2.607 1.00 87.31 176 PRO A O 1
ATOM 1308 N N . SER A 1 177 ? 3.234 -14.040 -1.653 1.00 87.62 177 SER A N 1
ATOM 1309 C CA . SER A 1 177 ? 2.631 -14.538 -2.895 1.00 87.62 177 SER A CA 1
ATOM 1310 C C . SER A 1 177 ? 2.432 -13.446 -3.952 1.00 87.62 177 SER A C 1
ATOM 1312 O O . SER A 1 177 ? 2.684 -13.682 -5.129 1.00 87.62 177 SER A O 1
ATOM 1314 N N . ALA A 1 178 ? 2.031 -12.237 -3.555 1.00 89.12 178 ALA A N 1
ATOM 1315 C CA . ALA A 1 178 ? 1.895 -11.105 -4.467 1.00 89.12 178 ALA A CA 1
ATOM 1316 C C . ALA A 1 178 ? 3.263 -10.600 -4.951 1.00 89.12 178 ALA A C 1
ATOM 1318 O O . ALA A 1 178 ? 3.418 -10.315 -6.136 1.00 89.12 178 ALA A O 1
ATOM 1319 N N . ARG A 1 179 ? 4.267 -10.571 -4.062 1.00 89.06 179 ARG A N 1
ATOM 1320 C CA . ARG A 1 179 ? 5.655 -10.224 -4.413 1.00 89.06 179 ARG A CA 1
ATOM 1321 C C . ARG A 1 179 ? 6.250 -11.206 -5.422 1.00 89.06 179 ARG A C 1
ATOM 1323 O O . ARG A 1 179 ? 6.838 -10.774 -6.407 1.00 89.06 179 ARG A O 1
ATOM 1330 N N . LEU A 1 180 ? 6.051 -12.510 -5.206 1.00 88.44 180 LEU A N 1
ATOM 1331 C CA . LEU A 1 180 ? 6.471 -13.562 -6.137 1.00 88.44 180 LEU A CA 1
ATOM 1332 C C . LEU A 1 180 ? 5.833 -13.375 -7.517 1.00 88.44 180 LEU A C 1
ATOM 1334 O O . LEU A 1 180 ? 6.537 -13.455 -8.517 1.00 88.44 180 LEU A O 1
ATOM 1338 N N . ARG A 1 181 ? 4.530 -13.060 -7.580 1.00 90.38 181 ARG A N 1
ATOM 1339 C CA . ARG A 1 181 ? 3.868 -12.761 -8.860 1.00 90.38 181 ARG A CA 1
ATOM 1340 C C . ARG A 1 181 ? 4.472 -11.540 -9.555 1.00 90.38 181 ARG A C 1
ATOM 1342 O O . ARG A 1 181 ? 4.724 -11.619 -10.746 1.00 90.38 181 ARG A O 1
ATOM 1349 N N . GLY A 1 182 ? 4.778 -10.472 -8.817 1.00 89.38 182 GLY A N 1
ATOM 1350 C CA . GLY A 1 182 ? 5.448 -9.298 -9.387 1.00 89.38 182 GLY A CA 1
ATOM 1351 C C . GLY A 1 182 ? 6.845 -9.605 -9.930 1.00 89.38 182 GLY A C 1
ATOM 1352 O O . GLY A 1 182 ? 7.256 -9.047 -10.945 1.00 89.38 182 GLY A O 1
ATOM 1353 N N . MET A 1 183 ? 7.579 -10.523 -9.295 1.00 88.50 183 MET A N 1
ATOM 1354 C CA . MET A 1 183 ? 8.870 -10.989 -9.816 1.00 88.50 183 MET A CA 1
ATOM 1355 C C . MET A 1 183 ? 8.734 -11.864 -11.066 1.00 88.50 183 MET A C 1
ATOM 1357 O O . MET A 1 183 ? 9.672 -11.909 -11.853 1.00 88.50 183 MET A O 1
ATOM 1361 N N . ALA A 1 184 ? 7.593 -12.532 -11.250 1.00 89.69 184 ALA A N 1
ATOM 1362 C CA . ALA A 1 184 ? 7.310 -13.345 -12.429 1.00 89.69 184 ALA A CA 1
ATOM 1363 C C . ALA A 1 184 ? 6.846 -12.524 -13.648 1.00 89.69 184 ALA A C 1
ATOM 1365 O O . ALA A 1 184 ? 6.819 -13.064 -14.749 1.00 89.69 184 ALA A O 1
ATOM 1366 N N . CYS A 1 185 ? 6.494 -11.244 -13.474 1.00 91.25 185 CYS A N 1
ATOM 1367 C CA . CYS A 1 185 ? 6.134 -10.360 -14.585 1.00 91.25 185 CYS A CA 1
ATOM 1368 C C . CYS A 1 185 ? 7.307 -10.177 -15.557 1.00 91.25 185 CYS A C 1
ATOM 1370 O O . CYS A 1 185 ? 8.438 -9.901 -15.138 1.00 91.25 185 CYS A O 1
ATOM 1372 N N . GLY A 1 186 ? 7.009 -10.256 -16.855 1.00 89.56 186 GLY A N 1
ATOM 1373 C CA . GLY A 1 186 ? 7.991 -10.156 -17.936 1.00 89.56 186 GLY A CA 1
ATOM 1374 C C . GLY A 1 186 ? 8.444 -8.724 -18.222 1.00 89.56 186 GLY A C 1
ATOM 1375 O O . GLY A 1 186 ? 9.465 -8.520 -18.874 1.00 89.56 186 GLY A O 1
ATOM 1376 N N . SER A 1 187 ? 7.719 -7.719 -17.717 1.00 91.56 187 SER A N 1
ATOM 1377 C CA . SER A 1 187 ? 8.064 -6.308 -17.912 1.00 91.56 187 SER A CA 1
ATOM 1378 C C . SER A 1 187 ? 7.833 -5.440 -16.672 1.00 91.56 187 SER A C 1
ATOM 1380 O O . SER A 1 187 ? 7.011 -5.740 -15.804 1.00 91.56 187 SER A O 1
ATOM 1382 N N . THR A 1 188 ? 8.540 -4.307 -16.611 1.00 91.88 188 THR A N 1
ATOM 1383 C CA . THR A 1 188 ? 8.347 -3.265 -15.589 1.00 91.88 188 THR A CA 1
ATOM 1384 C C . THR A 1 188 ? 6.926 -2.713 -15.619 1.00 91.88 188 THR A C 1
ATOM 1386 O O . THR A 1 188 ? 6.325 -2.521 -14.566 1.00 91.88 188 THR A O 1
ATOM 1389 N N . LYS A 1 189 ? 6.374 -2.497 -16.821 1.00 93.31 189 LYS A N 1
ATOM 1390 C CA . LYS A 1 189 ? 5.008 -2.001 -17.019 1.00 93.31 189 LYS A CA 1
ATOM 1391 C C . LYS A 1 189 ? 3.978 -2.951 -16.413 1.00 93.31 189 LYS A C 1
ATOM 1393 O O . LYS A 1 189 ? 3.188 -2.524 -15.581 1.00 93.31 189 LYS A O 1
ATOM 1398 N N . GLU A 1 190 ? 4.044 -4.233 -16.763 1.00 93.44 190 GLU A N 1
ATOM 1399 C CA . GLU A 1 190 ? 3.149 -5.267 -16.230 1.00 93.44 190 GLU A CA 1
ATOM 1400 C C . GLU A 1 190 ? 3.215 -5.325 -14.697 1.00 93.44 190 GLU A C 1
ATOM 1402 O O . GLU A 1 190 ? 2.195 -5.379 -14.008 1.00 93.44 190 GLU A O 1
ATOM 1407 N N . ARG A 1 191 ? 4.428 -5.228 -14.142 1.00 94.75 191 ARG A N 1
ATOM 1408 C CA . ARG A 1 191 ? 4.638 -5.225 -12.694 1.00 94.75 191 ARG A CA 1
ATOM 1409 C C . ARG A 1 191 ? 4.014 -4.002 -12.013 1.00 94.75 191 ARG A C 1
ATOM 1411 O O . ARG A 1 191 ? 3.430 -4.130 -10.938 1.00 94.75 191 ARG A O 1
ATOM 1418 N N . LEU A 1 192 ? 4.112 -2.823 -12.631 1.00 94.19 192 LEU A N 1
ATOM 1419 C CA . LEU A 1 192 ? 3.476 -1.594 -12.149 1.00 94.19 192 LEU A CA 1
ATOM 1420 C C . LEU A 1 192 ? 1.946 -1.678 -12.243 1.00 94.19 192 LEU A C 1
ATOM 1422 O O . LEU A 1 192 ? 1.256 -1.349 -11.282 1.00 94.19 192 LEU A O 1
ATOM 1426 N N . GLU A 1 193 ? 1.403 -2.173 -13.353 1.00 94.56 193 GLU A N 1
ATOM 1427 C CA . GLU A 1 193 ? -0.041 -2.381 -13.517 1.00 94.56 193 GLU A CA 1
ATOM 1428 C C . GLU A 1 193 ? -0.585 -3.349 -12.460 1.00 94.56 193 GLU A C 1
ATOM 1430 O O . GLU A 1 193 ? -1.602 -3.072 -11.816 1.00 94.56 193 GLU A O 1
ATOM 1435 N N . GLN A 1 194 ? 0.136 -4.442 -12.197 1.00 95.00 194 GLN A N 1
ATOM 1436 C CA . GLN A 1 194 ? -0.193 -5.364 -11.118 1.00 95.00 194 GLN A CA 1
ATOM 1437 C C . GLN A 1 194 ? -0.138 -4.681 -9.745 1.00 95.00 194 GLN A C 1
ATOM 1439 O O . GLN A 1 194 ? -1.052 -4.858 -8.935 1.00 95.00 194 GLN A O 1
ATOM 1444 N N . ALA A 1 195 ? 0.899 -3.887 -9.472 1.00 94.38 195 ALA A N 1
ATOM 1445 C CA . ALA A 1 195 ? 1.000 -3.129 -8.228 1.00 94.38 195 ALA A CA 1
ATOM 1446 C C . ALA A 1 195 ? -0.183 -2.161 -8.060 1.00 94.38 195 ALA A C 1
ATOM 1448 O O . ALA A 1 195 ? -0.776 -2.098 -6.983 1.00 94.38 195 ALA A O 1
ATOM 1449 N N . ALA A 1 196 ? -0.583 -1.464 -9.126 1.00 95.19 196 ALA A N 1
ATOM 1450 C CA . ALA A 1 196 ? -1.739 -0.575 -9.123 1.00 95.19 196 ALA A CA 1
ATOM 1451 C C . ALA A 1 196 ? -3.038 -1.335 -8.805 1.00 95.19 196 ALA A C 1
ATOM 1453 O O . ALA A 1 196 ? -3.818 -0.884 -7.966 1.00 95.19 196 ALA A O 1
ATOM 1454 N N . VAL A 1 197 ? -3.262 -2.515 -9.399 1.00 95.00 197 VAL A N 1
ATOM 1455 C CA . VAL A 1 197 ? -4.416 -3.376 -9.069 1.00 95.00 197 VAL A CA 1
ATOM 1456 C C . VAL A 1 197 ? -4.437 -3.721 -7.577 1.00 95.00 197 VAL A C 1
ATOM 1458 O O . VAL A 1 197 ? -5.447 -3.486 -6.911 1.00 95.00 197 VAL A O 1
ATOM 1461 N N . LEU A 1 198 ? -3.315 -4.196 -7.031 1.00 93.69 198 LEU A N 1
ATOM 1462 C CA . LEU A 1 198 ? -3.207 -4.564 -5.617 1.00 93.69 198 LEU A CA 1
ATOM 1463 C C . LEU A 1 198 ? -3.440 -3.363 -4.682 1.00 93.69 198 LEU A C 1
ATOM 1465 O O . LEU A 1 198 ? -4.112 -3.489 -3.654 1.00 93.69 198 LEU A O 1
ATOM 1469 N N . LEU A 1 199 ? -2.935 -2.180 -5.043 1.00 93.56 199 LEU A N 1
ATOM 1470 C CA . LEU A 1 199 ? -3.145 -0.947 -4.281 1.00 93.56 199 LEU A CA 1
ATOM 1471 C C . LEU A 1 199 ? -4.610 -0.492 -4.314 1.00 93.56 199 LEU A C 1
ATOM 1473 O O . LEU A 1 199 ? -5.147 -0.120 -3.270 1.00 93.56 199 LEU A O 1
ATOM 1477 N N . ARG A 1 200 ? -5.296 -0.576 -5.464 1.00 94.56 200 ARG A N 1
ATOM 1478 C CA . ARG A 1 200 ? -6.739 -0.272 -5.560 1.00 94.56 200 ARG A CA 1
ATOM 1479 C C . ARG A 1 200 ? -7.563 -1.203 -4.672 1.00 94.56 200 ARG A C 1
ATOM 1481 O O . ARG A 1 200 ? -8.442 -0.743 -3.938 1.00 94.56 200 ARG A O 1
ATOM 1488 N N . GLU A 1 201 ? -7.273 -2.503 -4.703 1.00 93.25 201 GLU A N 1
ATOM 1489 C CA . GLU A 1 201 ? -7.935 -3.487 -3.839 1.00 93.25 201 GLU A CA 1
ATOM 1490 C C . GLU A 1 201 ? -7.704 -3.177 -2.358 1.00 93.25 201 GLU A C 1
ATOM 1492 O O . GLU A 1 201 ? -8.653 -3.148 -1.567 1.00 93.25 201 GLU A O 1
ATOM 1497 N N . ARG A 1 202 ? -6.459 -2.870 -1.979 1.00 91.19 202 ARG A N 1
ATOM 1498 C CA . ARG A 1 202 ? -6.113 -2.494 -0.606 1.00 91.19 202 ARG A CA 1
ATOM 1499 C C . ARG A 1 202 ? -6.836 -1.223 -0.167 1.00 91.19 202 ARG A C 1
ATOM 1501 O O . ARG A 1 202 ? -7.447 -1.233 0.901 1.00 91.19 202 ARG A O 1
ATOM 1508 N N . ALA A 1 203 ? -6.842 -0.171 -0.984 1.00 92.00 203 ALA A N 1
ATOM 1509 C CA . ALA A 1 203 ? -7.556 1.073 -0.697 1.00 92.00 203 ALA A CA 1
ATOM 1510 C C . ALA A 1 203 ? -9.060 0.825 -0.490 1.00 92.00 203 ALA A C 1
ATOM 1512 O O . ALA A 1 203 ? -9.648 1.306 0.483 1.00 92.00 203 ALA A O 1
ATOM 1513 N N . ARG A 1 204 ? -9.681 -0.003 -1.342 1.00 92.88 204 ARG A N 1
ATOM 1514 C CA . ARG A 1 204 ? -11.091 -0.398 -1.202 1.00 92.88 204 ARG A CA 1
ATOM 1515 C C . ARG A 1 204 ? -11.352 -1.121 0.121 1.00 92.88 204 ARG A C 1
ATOM 1517 O O . ARG A 1 204 ? -12.313 -0.789 0.816 1.00 92.88 204 ARG A O 1
ATOM 1524 N N . LEU A 1 205 ? -10.501 -2.078 0.489 1.00 91.44 205 LEU A N 1
ATOM 1525 C CA . LEU A 1 205 ? -10.619 -2.815 1.750 1.00 91.44 205 LEU A CA 1
ATOM 1526 C C . LEU A 1 205 ? -10.442 -1.906 2.971 1.00 91.44 205 LEU A C 1
ATOM 1528 O O . LEU A 1 205 ? -11.212 -2.009 3.925 1.00 91.44 205 LEU A O 1
ATOM 1532 N N . LEU A 1 206 ? -9.454 -1.010 2.954 1.00 90.31 206 LEU A N 1
ATOM 1533 C CA . LEU A 1 206 ? -9.211 -0.064 4.045 1.00 90.31 206 LEU A CA 1
ATOM 1534 C C . LEU A 1 206 ? -10.374 0.921 4.207 1.00 90.31 206 LEU A C 1
ATOM 1536 O O . LEU A 1 206 ? -10.825 1.156 5.328 1.00 90.31 206 LEU A O 1
ATOM 1540 N N . SER A 1 207 ? -10.913 1.430 3.098 1.00 92.56 207 SER A N 1
ATOM 1541 C CA . SER A 1 207 ? -12.097 2.291 3.095 1.00 92.56 207 SER A CA 1
ATOM 1542 C C . SER A 1 207 ? -13.317 1.579 3.693 1.00 92.56 207 SER A C 1
ATOM 1544 O O . SER A 1 207 ? -13.960 2.105 4.604 1.00 92.56 207 SER A O 1
ATOM 1546 N N . ALA A 1 208 ? -13.579 0.332 3.282 1.00 92.44 208 ALA A N 1
ATOM 1547 C CA . ALA A 1 208 ? -14.658 -0.480 3.845 1.00 92.44 208 ALA A CA 1
ATOM 1548 C C . ALA A 1 208 ? -14.465 -0.744 5.350 1.00 92.44 208 ALA A C 1
ATOM 1550 O O . ALA A 1 208 ? -15.404 -0.590 6.133 1.00 92.44 208 ALA A O 1
ATOM 1551 N N . LYS A 1 209 ? -13.241 -1.078 5.786 1.00 90.62 209 LYS A N 1
ATOM 1552 C CA . LYS A 1 209 ? -12.907 -1.243 7.212 1.00 90.62 209 LYS A CA 1
ATOM 1553 C C . LYS A 1 209 ? -13.157 0.043 8.002 1.00 90.62 209 LYS A C 1
ATOM 1555 O O . LYS A 1 209 ? -13.685 -0.025 9.112 1.00 90.62 209 LYS A O 1
ATOM 1560 N N . ALA A 1 210 ? -12.794 1.201 7.450 1.00 90.06 210 ALA A N 1
ATOM 1561 C CA . ALA A 1 210 ? -12.993 2.489 8.108 1.00 90.06 210 ALA A CA 1
ATOM 1562 C C . ALA A 1 210 ? -14.486 2.802 8.265 1.00 90.06 210 ALA A C 1
ATOM 1564 O O . ALA A 1 210 ? -14.916 3.160 9.360 1.00 90.06 210 ALA A O 1
ATOM 1565 N N . ALA A 1 211 ? -15.277 2.581 7.211 1.00 90.69 211 ALA A N 1
ATOM 1566 C CA . ALA A 1 211 ? -16.725 2.762 7.237 1.00 90.69 211 ALA A CA 1
ATOM 1567 C C . ALA A 1 211 ? -17.407 1.844 8.268 1.00 90.69 211 ALA A C 1
ATOM 1569 O O . ALA A 1 211 ? -18.186 2.318 9.091 1.00 90.69 211 ALA A O 1
ATOM 1570 N N . LEU A 1 212 ? -17.064 0.549 8.294 1.00 89.38 212 LEU A N 1
ATOM 1571 C CA . LEU A 1 212 ? -17.619 -0.405 9.264 1.00 89.38 212 LEU A CA 1
ATOM 1572 C C . LEU A 1 212 ? -17.303 -0.014 10.713 1.00 89.38 212 LEU A C 1
ATOM 1574 O O . LEU A 1 212 ? -18.179 -0.057 11.577 1.00 89.38 212 LEU A O 1
ATOM 1578 N N . ARG A 1 213 ? -16.060 0.400 10.990 1.00 88.19 213 ARG A N 1
ATOM 1579 C CA . ARG A 1 213 ? -15.667 0.851 12.333 1.00 88.19 213 ARG A CA 1
ATOM 1580 C C . ARG A 1 213 ? -16.407 2.124 12.744 1.00 88.19 213 ARG A C 1
ATOM 1582 O O . ARG A 1 213 ? -16.792 2.233 13.906 1.00 88.19 213 ARG A O 1
ATOM 1589 N N . GLN A 1 214 ? -16.630 3.045 11.810 1.00 87.69 214 GLN A N 1
ATOM 1590 C CA . GLN A 1 214 ? -17.374 4.275 12.067 1.00 87.69 214 GLN A CA 1
ATOM 1591 C C . GLN A 1 214 ? -18.858 3.994 12.365 1.00 87.69 214 GLN A C 1
ATOM 1593 O O . GLN A 1 214 ? -19.387 4.502 13.349 1.00 87.69 214 GLN A O 1
ATOM 1598 N N . LEU A 1 215 ? -19.502 3.096 11.612 1.00 86.19 215 LEU A N 1
ATOM 1599 C CA . LEU A 1 215 ? -20.888 2.687 11.874 1.00 86.19 215 LEU A CA 1
ATOM 1600 C C . LEU A 1 215 ? -21.054 1.995 13.234 1.00 86.19 215 LEU A C 1
ATOM 1602 O O . LEU A 1 215 ? -21.989 2.299 13.971 1.00 86.19 215 LEU A O 1
ATOM 1606 N N . HIS A 1 216 ? -20.140 1.092 13.606 1.00 81.00 216 HIS A N 1
ATOM 1607 C CA . HIS A 1 216 ? -20.176 0.442 14.925 1.00 81.00 216 HIS A CA 1
ATOM 1608 C C . HIS A 1 216 ? -19.993 1.441 16.071 1.00 81.00 216 HIS A C 1
ATOM 1610 O O . HIS A 1 216 ? -20.565 1.274 17.150 1.00 81.00 216 HIS A O 1
ATOM 1616 N N . TYR A 1 217 ? -19.191 2.477 15.842 1.00 78.12 217 TYR A N 1
ATOM 1617 C CA . TYR A 1 217 ? -18.959 3.535 16.810 1.00 78.12 217 TYR A CA 1
ATOM 1618 C C . TYR A 1 217 ? -20.197 4.418 17.019 1.00 78.12 217 TYR A C 1
ATOM 1620 O O . TYR A 1 217 ? -20.539 4.726 18.160 1.00 78.12 217 TYR A O 1
ATOM 1628 N N . GLU A 1 218 ? -20.899 4.780 15.945 1.00 77.94 218 GLU A N 1
ATOM 1629 C CA . GLU A 1 218 ? -22.119 5.595 16.007 1.00 77.94 218 GLU A CA 1
ATOM 1630 C C . GLU A 1 218 ? -23.327 4.790 16.529 1.00 77.94 218 GLU A C 1
ATOM 1632 O O . GLU A 1 218 ? -24.087 5.280 17.365 1.00 77.94 218 GLU A O 1
ATOM 1637 N N . GLY A 1 219 ? -23.469 3.523 16.119 1.00 69.56 219 GLY A N 1
ATOM 1638 C CA . GLY A 1 219 ? -24.575 2.649 16.535 1.00 69.56 219 GLY A CA 1
ATOM 1639 C C . GLY A 1 219 ? -24.508 2.180 17.995 1.00 69.56 219 GLY A C 1
ATOM 1640 O O . GLY A 1 219 ? -25.541 1.990 18.636 1.00 69.56 219 GLY A O 1
ATOM 1641 N N . GLY A 1 220 ? -23.308 2.041 18.568 1.00 60.81 220 GLY A N 1
ATOM 1642 C CA . GLY A 1 220 ? -23.145 1.662 19.978 1.00 60.81 220 GLY A CA 1
ATOM 1643 C C . GLY A 1 220 ? -23.610 2.739 20.969 1.00 60.81 220 GLY A C 1
ATOM 1644 O O . GLY A 1 220 ? -24.018 2.420 22.085 1.00 60.81 220 GLY A O 1
ATOM 1645 N N . ALA A 1 221 ? -23.587 4.015 20.569 1.00 58.28 221 ALA A N 1
ATOM 1646 C CA . ALA A 1 221 ? -24.019 5.124 21.419 1.00 58.28 221 ALA A CA 1
ATOM 1647 C C . ALA A 1 221 ? -25.551 5.243 21.516 1.00 58.28 221 ALA A C 1
ATOM 1649 O O . ALA A 1 221 ? -26.071 5.682 22.542 1.00 58.28 221 ALA A O 1
ATOM 1650 N N . THR A 1 222 ? -26.282 4.839 20.474 1.00 56.31 222 THR A N 1
ATOM 1651 C CA . THR A 1 222 ? -27.747 4.958 20.418 1.00 56.31 222 THR A CA 1
ATOM 1652 C C . THR A 1 222 ? -28.460 3.762 21.051 1.00 56.31 222 THR A C 1
ATOM 1654 O O . THR A 1 222 ? -29.474 3.956 21.723 1.00 56.31 222 THR A O 1
ATOM 1657 N N . GLY A 1 223 ? -27.903 2.548 20.941 1.00 53.59 223 GLY A N 1
ATOM 1658 C CA . GLY A 1 223 ? -28.483 1.339 21.546 1.00 53.59 223 GLY A CA 1
ATOM 1659 C C . GLY A 1 223 ? -28.590 1.406 23.077 1.00 53.59 223 GLY A C 1
ATOM 1660 O O . GLY A 1 223 ? -29.648 1.135 23.639 1.00 53.59 223 GLY A O 1
ATOM 1661 N N . ALA A 1 224 ? -27.542 1.882 23.758 1.00 54.22 224 ALA A N 1
ATOM 1662 C CA . ALA A 1 224 ? -27.525 1.979 25.223 1.00 54.22 224 ALA A CA 1
ATOM 1663 C C . ALA A 1 224 ? -28.473 3.058 25.793 1.00 54.22 224 ALA A C 1
ATOM 1665 O O . ALA A 1 224 ? -28.847 3.005 26.967 1.00 54.22 224 ALA A O 1
ATOM 1666 N N . ALA A 1 225 ? -28.856 4.052 24.984 1.00 53.50 225 ALA A N 1
ATOM 1667 C CA . ALA A 1 225 ? -29.824 5.077 25.376 1.00 53.50 225 ALA A CA 1
ATOM 1668 C C . ALA A 1 225 ? -31.277 4.620 25.160 1.00 53.50 225 ALA A C 1
ATOM 1670 O O . ALA A 1 225 ? -32.165 5.058 25.894 1.00 53.50 225 ALA A O 1
ATOM 1671 N N . ALA A 1 226 ? -31.520 3.736 24.187 1.00 54.25 226 ALA A N 1
ATOM 1672 C CA . ALA A 1 226 ? -32.850 3.215 23.886 1.00 54.25 226 ALA A CA 1
ATOM 1673 C C . ALA A 1 226 ? -33.335 2.197 24.936 1.00 54.25 226 ALA A C 1
ATOM 1675 O O . ALA A 1 226 ? -34.481 2.290 25.371 1.00 54.25 226 ALA A O 1
ATOM 1676 N N . GLU A 1 227 ? -32.466 1.304 25.427 1.00 53.78 227 GLU A N 1
ATOM 1677 C CA . GLU A 1 227 ? -32.855 0.286 26.426 1.00 53.78 227 GLU A CA 1
ATOM 1678 C C . GLU A 1 227 ? -33.228 0.866 27.801 1.00 53.78 227 GLU A C 1
ATOM 1680 O O . GLU A 1 227 ? -34.037 0.287 28.518 1.00 53.78 227 GLU A O 1
ATOM 1685 N N . LYS A 1 228 ? -32.726 2.051 28.175 1.00 54.28 228 LYS A N 1
ATOM 1686 C CA . LYS A 1 228 ? -33.090 2.673 29.464 1.00 54.28 228 LYS A CA 1
ATOM 1687 C C . LYS A 1 228 ? -34.467 3.336 29.477 1.00 54.28 228 LYS A C 1
ATOM 1689 O O . LYS A 1 228 ? -34.941 3.716 30.546 1.00 54.28 228 LYS A O 1
ATOM 1694 N N . LYS A 1 229 ? -35.112 3.510 28.320 1.00 54.50 229 LYS A N 1
ATOM 1695 C CA . LYS A 1 229 ? -36.415 4.187 28.234 1.00 54.50 229 LYS A CA 1
ATOM 1696 C C . LYS A 1 229 ? -37.609 3.240 28.375 1.00 54.50 229 LYS A C 1
ATOM 1698 O O . LYS A 1 229 ? -38.717 3.726 28.563 1.00 54.50 229 LYS A O 1
ATOM 1703 N N . THR A 1 230 ? -37.398 1.925 28.330 1.00 54.53 230 THR A N 1
ATOM 1704 C CA . THR A 1 230 ? -38.480 0.928 28.388 1.00 54.53 230 THR A CA 1
ATOM 1705 C C . THR A 1 230 ? -38.754 0.350 29.779 1.00 54.53 230 THR A C 1
ATOM 1707 O O . THR A 1 230 ? -39.802 -0.251 29.963 1.00 54.53 230 THR A O 1
ATOM 1710 N N . GLU A 1 231 ? -37.900 0.576 30.783 1.00 55.12 231 GLU A N 1
ATOM 1711 C CA . GLU A 1 231 ? -38.116 0.038 32.146 1.00 55.12 231 GLU A CA 1
ATOM 1712 C C . GLU A 1 231 ? -38.811 1.003 33.128 1.00 55.12 231 GLU A C 1
ATOM 1714 O O . GLU A 1 231 ? -39.051 0.645 34.274 1.00 55.12 231 GLU A O 1
ATOM 1719 N N . THR A 1 232 ? -39.186 2.222 32.720 1.00 57.81 232 THR A N 1
ATOM 1720 C CA . THR A 1 232 ? -39.803 3.216 33.635 1.00 57.81 232 THR A CA 1
ATOM 1721 C C . THR A 1 232 ? -41.332 3.313 33.561 1.00 57.81 232 THR A C 1
ATOM 1723 O O . THR A 1 232 ? -41.911 4.239 34.121 1.00 57.81 232 THR A O 1
ATOM 1726 N N . TRP A 1 233 ? -42.010 2.362 32.914 1.00 57.97 233 TRP A N 1
ATOM 1727 C CA . TRP A 1 233 ? -43.475 2.335 32.789 1.00 57.97 233 TRP A CA 1
ATOM 1728 C C . TRP A 1 233 ? -44.048 0.952 33.154 1.00 57.97 233 TRP A C 1
ATOM 1730 O O . TRP A 1 233 ? -44.471 0.225 32.263 1.00 57.97 233 TRP A O 1
ATOM 1740 N N . SER A 1 234 ? -44.070 0.548 34.434 1.00 55.06 234 SER A N 1
ATOM 1741 C CA . SER A 1 234 ? -45.024 -0.506 34.869 1.00 55.06 234 SER A CA 1
ATOM 1742 C C . SER A 1 234 ? -45.345 -0.622 36.371 1.00 55.06 234 SER A C 1
ATOM 1744 O O . SER A 1 234 ? -46.005 -1.581 36.749 1.00 55.06 234 SER A O 1
ATOM 1746 N N . GLU A 1 235 ? -45.007 0.336 37.240 1.00 54.84 235 GLU A N 1
ATOM 1747 C CA . GLU A 1 235 ? -45.466 0.289 38.646 1.00 54.84 235 GLU A CA 1
ATOM 1748 C C . GLU A 1 235 ? -46.301 1.522 39.003 1.00 54.84 235 GLU A C 1
ATOM 1750 O O . GLU A 1 235 ? -45.972 2.325 39.871 1.00 54.84 235 GLU A O 1
ATOM 1755 N N . GLY A 1 236 ? -47.400 1.692 38.268 1.00 56.28 236 GLY A N 1
ATOM 1756 C CA . GLY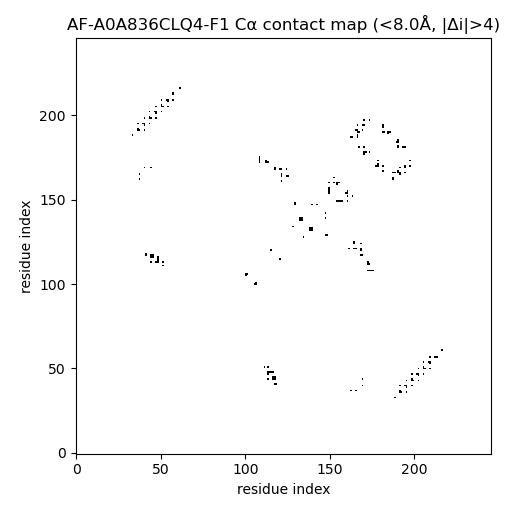 A 1 236 ? -48.444 2.668 38.552 1.00 56.28 236 GLY A CA 1
ATOM 1757 C C . GLY A 1 236 ? -49.754 1.972 38.901 1.00 56.28 236 GLY A C 1
ATOM 1758 O O . GLY A 1 236 ? -50.580 1.777 38.023 1.00 56.28 236 GLY A O 1
ATOM 1759 N N . GLY A 1 237 ? -49.904 1.614 40.178 1.00 56.19 237 GLY A N 1
ATOM 1760 C CA . GLY A 1 237 ? -51.159 1.648 40.937 1.00 56.19 237 GLY A CA 1
ATOM 1761 C C . GLY A 1 237 ? -52.367 0.846 40.441 1.00 56.19 237 GLY A C 1
ATOM 1762 O O . GLY A 1 237 ? -53.110 1.292 39.577 1.00 56.19 237 GLY A O 1
ATOM 1763 N N . SER A 1 238 ? -52.692 -0.228 41.162 1.00 56.31 238 SER A N 1
ATOM 1764 C CA . SER A 1 238 ? -54.094 -0.569 41.427 1.00 56.31 238 SER A CA 1
ATOM 1765 C C . SER A 1 238 ? -54.226 -0.913 42.906 1.00 56.31 238 SER A C 1
ATOM 1767 O O . SER A 1 238 ? -54.148 -2.071 43.308 1.00 56.31 238 SER A O 1
ATOM 1769 N N . ALA A 1 239 ? -54.322 0.137 43.719 1.00 57.59 239 ALA A N 1
ATOM 1770 C CA . ALA A 1 239 ? -54.726 0.039 45.111 1.00 57.59 239 ALA A CA 1
ATOM 1771 C C . ALA A 1 239 ? -56.249 -0.152 45.172 1.00 57.59 239 ALA A C 1
ATOM 1773 O O . ALA A 1 239 ? -56.972 0.558 44.481 1.00 57.59 239 ALA A O 1
ATOM 1774 N N . ASN A 1 240 ? -56.658 -1.132 45.976 1.00 61.00 240 ASN A N 1
ATOM 1775 C CA . ASN A 1 240 ? -57.901 -1.279 46.735 1.00 61.00 240 ASN A CA 1
ATOM 1776 C C . ASN A 1 240 ? -59.147 -0.523 46.252 1.00 61.00 240 ASN A C 1
ATOM 1778 O O . ASN A 1 240 ? -59.209 0.698 46.349 1.00 61.00 240 ASN A O 1
ATOM 1782 N N . ASP A 1 241 ? -60.200 -1.284 45.962 1.00 60.03 241 ASP A N 1
ATOM 1783 C CA . ASP A 1 241 ? -61.536 -0.893 46.409 1.00 60.03 241 ASP A CA 1
ATOM 1784 C C . ASP A 1 241 ? -62.178 -2.097 47.112 1.00 60.03 241 ASP A C 1
ATOM 1786 O O . ASP A 1 241 ? -62.607 -3.073 46.491 1.00 60.03 241 ASP A O 1
ATOM 1790 N N . ASP A 1 242 ? -62.114 -2.034 48.442 1.00 66.38 242 ASP A N 1
ATOM 1791 C CA . ASP A 1 242 ? -62.921 -2.799 49.381 1.00 66.38 242 ASP A CA 1
ATOM 1792 C C . ASP A 1 242 ? -64.390 -2.394 49.207 1.00 66.38 242 ASP A C 1
ATOM 1794 O O . ASP A 1 242 ? -64.743 -1.230 49.382 1.00 66.38 242 ASP A O 1
ATOM 1798 N N . LEU A 1 243 ? -65.269 -3.358 48.940 1.00 60.28 243 LEU A N 1
ATOM 1799 C CA . LEU A 1 243 ? -66.712 -3.192 49.123 1.00 60.28 243 LEU A CA 1
ATOM 1800 C C . LEU A 1 243 ? -67.256 -4.414 49.865 1.00 60.28 243 LEU A C 1
ATOM 1802 O O . LEU A 1 243 ? -67.764 -5.372 49.284 1.00 60.28 243 LEU A O 1
ATOM 1806 N N . GLU A 1 244 ? -67.106 -4.359 51.189 1.00 62.78 244 GLU A N 1
ATOM 1807 C CA . GLU A 1 244 ? -67.999 -5.031 52.125 1.00 62.78 244 GLU A CA 1
ATOM 1808 C C . GLU A 1 244 ? -69.404 -4.411 52.046 1.00 62.78 244 GLU A C 1
ATOM 1810 O O . GLU A 1 244 ? -69.557 -3.189 52.041 1.00 62.78 244 GLU A O 1
ATOM 1815 N N . GLY A 1 245 ? -70.426 -5.269 52.114 1.00 58.09 245 GLY A N 1
ATOM 1816 C CA . GLY A 1 245 ? -71.695 -4.931 52.763 1.00 58.09 245 GLY A CA 1
ATOM 1817 C C . GLY A 1 245 ? -72.948 -4.963 51.889 1.00 58.09 245 GLY A C 1
ATOM 1818 O O . GLY A 1 245 ? -73.337 -3.932 51.346 1.00 58.09 245 GLY A O 1
ATOM 1819 N N . ALA A 1 246 ? -73.618 -6.122 51.848 1.00 50.69 246 ALA A N 1
ATOM 1820 C CA . ALA A 1 246 ? -75.010 -6.355 52.294 1.00 50.69 246 ALA A CA 1
ATOM 1821 C C . ALA A 1 246 ? -75.585 -7.639 51.672 1.00 50.69 246 ALA A C 1
ATOM 1823 O O . ALA A 1 246 ? -75.698 -7.703 50.428 1.00 50.69 246 ALA A O 1
#

Solvent-accessible surface area (backbone atoms only — not comparable to full-atom values): 15511 Å² total; per-residue (Å²): 138,83,82,82,83,76,65,74,72,60,61,67,68,66,73,78,76,82,83,76,93,86,73,78,69,84,66,81,72,59,65,67,59,57,56,49,54,51,54,46,39,56,51,39,49,49,50,35,33,53,40,51,54,50,43,50,52,55,47,53,52,51,49,52,50,51,51,53,52,51,49,51,54,51,54,57,51,51,70,76,48,87,69,81,89,87,86,88,87,85,87,80,90,77,83,82,79,86,76,85,65,81,56,95,88,57,69,75,80,48,96,68,53,53,83,62,61,66,72,57,53,44,52,52,53,51,51,53,61,67,73,42,64,63,88,74,80,56,77,50,89,81,56,99,46,93,62,67,63,39,66,78,74,73,33,93,43,72,66,55,44,50,53,50,50,41,32,52,54,62,30,61,56,46,58,69,70,56,37,53,52,46,70,66,42,94,42,62,63,58,18,38,55,51,30,39,52,54,36,52,53,48,34,52,51,41,50,51,52,42,51,54,54,50,50,54,59,59,52,57,62,53,55,68,60,56,65,67,67,70,76,80,76,83,89,77,81,86,77,83,84,88,80,85,88,134

Foldseek 3Di:
DDDDDDDPVVVVVVVPPDDDPPPPDPPPPPVVLLVVLLVLLLVLLVLLLVLLVLLVVLVVVVVVVVVVVVVVVVVVVVVVPPDDDDDDDDDDDDDDDPPPPDDPPPPPLDLSLSPDRLVVLLVVVLVVVVVDCPPDVPRCVVDPDPCSQCVVPVDPDPVSSSLQSSLQSLQPNDDPVLSVVLVVDPDSSVSSVSSSVVSVVSSVVSVVSSVVSVVVVVVVVVVVVVVVVPPPPDPDDDDDDDDDDD